Protein AF-0000000084653369 (afdb_homodimer)

Organism: NCBI:txid1294263

Nearest PDB structures (foldseek):
  8yzs-assembly4_D  TM=2.172E-01  e=7.936E+00  Homo sapiens

Solvent-accessible surface area (backbone atoms only — not comparable to full-atom values): 14249 Å² total; per-residue (Å²): 79,69,48,58,66,40,93,74,59,63,70,60,44,68,71,48,52,84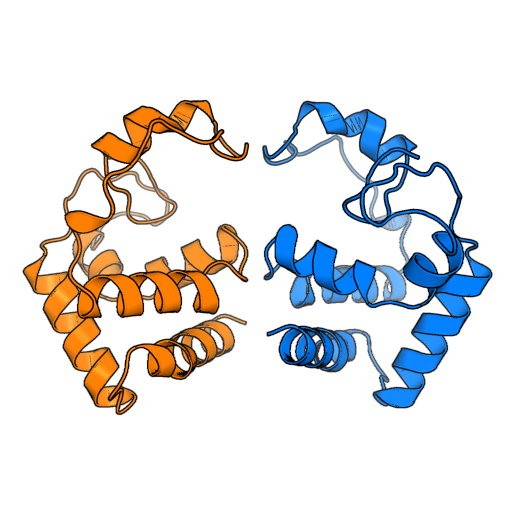,46,65,48,37,80,79,69,87,70,73,93,73,74,66,78,83,48,51,72,68,54,46,45,38,52,52,31,49,50,67,50,49,62,47,36,14,72,69,48,53,26,52,53,45,63,66,35,60,48,50,44,63,61,46,59,94,52,59,81,79,44,64,46,61,73,78,68,54,64,66,50,47,49,54,50,52,51,50,48,32,59,76,68,67,48,85,53,49,73,40,50,44,59,54,45,52,50,54,50,60,69,76,103,82,70,51,60,66,41,92,73,58,64,72,58,44,69,72,46,52,84,47,67,48,38,81,80,69,86,71,74,93,73,75,66,79,82,48,52,72,68,54,48,46,39,52,52,30,49,48,67,51,49,62,47,36,14,72,69,47,52,27,52,53,45,63,68,35,61,49,51,45,63,62,44,59,95,54,60,81,79,44,63,48,66,72,76,68,54,64,67,50,47,49,54,50,52,52,51,48,33,59,75,67,66,49,84,54,50,72,40,48,44,60,55,44,52,50,54,51,60,69,77,104

Radius of gyration: 20.9 Å; Cα contacts (8 Å, |Δi|>4): 175; chains: 2; bounding box: 45×53×47 Å

Structure (mmCIF, N/CA/C/O backbone):
data_AF-0000000084653369-model_v1
#
loop_
_entity.id
_entity.type
_entity.pdbx_description
1 polymer 'Prophage ps3 protein 01'
#
loop_
_atom_site.group_PDB
_atom_site.id
_atom_site.type_symbol
_atom_site.label_atom_id
_atom_site.label_alt_id
_atom_site.label_comp_id
_atom_site.label_asym_id
_atom_site.label_entity_id
_atom_site.label_seq_id
_atom_site.pdbx_PDB_ins_code
_atom_site.Cartn_x
_atom_site.Cartn_y
_atom_site.Cartn_z
_atom_site.occupancy
_atom_site.B_iso_or_equiv
_atom_site.auth_seq_id
_atom_site.auth_comp_id
_atom_site.auth_asym_id
_atom_site.auth_atom_id
_atom_site.pdbx_PDB_model_num
ATOM 1 N N . MET A 1 1 ? -4.289 -24.547 5.176 1 37.19 1 MET A N 1
ATOM 2 C CA . MET A 1 1 ? -4.637 -23.766 3.99 1 37.19 1 MET A CA 1
ATOM 3 C C . MET A 1 1 ? -5.223 -22.422 4.379 1 37.19 1 MET A C 1
ATOM 5 O O . MET A 1 1 ? -5.699 -21.672 3.521 1 37.19 1 MET A O 1
ATOM 9 N N . ARG A 1 2 ? -5.094 -21.859 5.34 1 48.03 2 ARG A N 1
ATOM 10 C CA . ARG A 1 2 ? -5.922 -21.125 6.289 1 48.03 2 ARG A CA 1
ATOM 11 C C . ARG A 1 2 ? -6.219 -19.719 5.777 1 48.03 2 ARG A C 1
ATOM 13 O O . ARG A 1 2 ? -6.852 -18.922 6.473 1 48.03 2 ARG A O 1
ATOM 20 N N . HIS A 1 3 ? -5.578 -19.188 4.477 1 64.38 3 HIS A N 1
ATOM 21 C CA . HIS A 1 3 ? -5.727 -17.766 4.73 1 64.38 3 HIS A CA 1
ATOM 22 C C . HIS A 1 3 ? -6.797 -17.141 3.836 1 64.38 3 HIS A C 1
ATOM 24 O O . HIS A 1 3 ? -6.754 -17.297 2.613 1 64.38 3 HIS A O 1
ATOM 30 N N . VAL A 1 4 ? -8.055 -16.906 4.184 1 78.69 4 VAL A N 1
ATOM 31 C CA . VAL A 1 4 ? -9.125 -16.141 3.568 1 78.69 4 VAL A CA 1
ATOM 32 C C . VAL A 1 4 ? -8.539 -14.883 2.912 1 78.69 4 VAL A C 1
ATOM 34 O O . VAL A 1 4 ? -9.125 -14.344 1.969 1 78.69 4 VAL A O 1
ATOM 37 N N . HIS A 1 5 ? -7.359 -14.672 3.117 1 84 5 HIS A N 1
ATOM 38 C CA . HIS A 1 5 ? -6.785 -13.391 2.734 1 84 5 HIS A CA 1
ATOM 39 C C . HIS A 1 5 ? -5.914 -13.523 1.488 1 84 5 HIS A C 1
ATOM 41 O O . HIS A 1 5 ? -5.234 -12.57 1.095 1 84 5 HIS A O 1
ATOM 47 N N . GLY A 1 6 ? -5.973 -14.727 0.848 1 89.44 6 GLY A N 1
ATOM 48 C CA . GLY A 1 6 ? -5.191 -14.922 -0.363 1 89.44 6 GLY A CA 1
ATOM 49 C C . GLY A 1 6 ? -4.246 -16.109 -0.277 1 89.44 6 GLY A C 1
ATOM 50 O O . GLY A 1 6 ? -4.129 -16.734 0.775 1 89.44 6 GLY A O 1
ATOM 51 N N . PRO A 1 7 ? -3.551 -16.375 -1.4 1 91.88 7 PRO A N 1
ATOM 52 C CA . PRO A 1 7 ? -2.656 -17.531 -1.435 1 91.88 7 PRO A CA 1
ATOM 53 C C . PRO A 1 7 ? -1.375 -17.312 -0.633 1 91.88 7 PRO A C 1
ATOM 55 O O . PRO A 1 7 ? -0.841 -16.203 -0.608 1 91.88 7 PRO A O 1
ATOM 58 N N . VAL A 1 8 ? -0.99 -18.359 0.048 1 88.88 8 VAL A N 1
ATOM 59 C CA . VAL A 1 8 ? 0.262 -18.297 0.795 1 88.88 8 VAL A CA 1
ATOM 60 C C . VAL A 1 8 ? 1.04 -19.594 0.61 1 88.88 8 VAL A C 1
ATOM 62 O O . VAL A 1 8 ? 0.451 -20.656 0.35 1 88.88 8 VAL A O 1
ATOM 65 N N . TYR A 1 9 ? 2.373 -19.422 0.658 1 89.88 9 TYR A N 1
ATOM 66 C CA . TYR A 1 9 ? 3.191 -20.625 0.846 1 89.88 9 TYR A CA 1
ATOM 67 C C . TYR A 1 9 ? 3.207 -21.047 2.309 1 89.88 9 TYR A C 1
ATOM 69 O O . TYR A 1 9 ? 3.734 -20.328 3.164 1 89.88 9 TYR A O 1
ATOM 77 N N . ARG A 1 10 ? 2.684 -22.234 2.52 1 86.94 10 ARG A N 1
ATOM 78 C CA . ARG A 1 10 ? 2.412 -22.672 3.887 1 86.94 10 ARG A CA 1
ATOM 79 C C . ARG A 1 10 ? 3.688 -22.672 4.723 1 86.94 10 ARG A C 1
ATOM 81 O O . ARG A 1 10 ? 3.691 -22.188 5.859 1 86.94 10 ARG A O 1
ATOM 88 N N . ASP A 1 11 ? 4.773 -23.188 4.211 1 87.25 11 ASP A N 1
ATOM 89 C CA . ASP A 1 11 ? 6.027 -23.266 4.961 1 87.25 11 ASP A CA 1
ATOM 90 C C . ASP A 1 11 ? 6.535 -21.875 5.332 1 87.25 11 ASP A C 1
ATOM 92 O O . ASP A 1 11 ? 7.031 -21.672 6.441 1 87.25 11 ASP A O 1
ATOM 96 N N . VAL A 1 12 ? 6.387 -21.016 4.387 1 86.94 12 VAL A N 1
ATOM 97 C CA . VAL A 1 12 ? 6.832 -19.641 4.641 1 86.94 12 VAL A CA 1
ATOM 98 C C . VAL A 1 12 ? 5.926 -18.984 5.684 1 86.94 12 VAL A C 1
ATOM 100 O O . VAL A 1 12 ? 6.406 -18.328 6.605 1 86.94 12 VAL A O 1
ATOM 103 N N . TYR A 1 13 ? 4.672 -19.203 5.516 1 86.62 13 TYR A N 1
ATOM 104 C CA . TYR A 1 13 ? 3.701 -18.656 6.457 1 86.62 13 TYR A CA 1
ATOM 105 C C . TYR A 1 13 ? 3.963 -19.156 7.871 1 86.62 13 TYR A C 1
ATOM 107 O O . TYR A 1 13 ? 4.004 -18.375 8.82 1 86.62 13 TYR A O 1
ATOM 115 N N . ASN A 1 14 ? 4.16 -20.391 7.941 1 85 14 ASN A N 1
ATOM 116 C CA . ASN A 1 14 ? 4.398 -20.984 9.25 1 85 14 ASN A CA 1
ATOM 117 C C . ASN A 1 14 ? 5.668 -20.438 9.898 1 85 14 ASN A C 1
ATOM 119 O O . ASN A 1 14 ? 5.715 -20.234 11.109 1 85 14 ASN A O 1
ATOM 123 N N . ARG A 1 15 ? 6.633 -20.172 9.055 1 85.31 15 ARG A N 1
ATOM 124 C CA . ARG A 1 15 ? 7.918 -19.703 9.547 1 85.31 15 ARG A CA 1
ATOM 125 C C . ARG A 1 15 ? 7.816 -18.266 10.055 1 85.31 15 ARG A C 1
ATOM 127 O O . ARG A 1 15 ? 8.469 -17.906 11.039 1 85.31 15 ARG A O 1
ATOM 134 N N . TYR A 1 16 ? 6.902 -17.531 9.461 1 84.88 16 TYR A N 1
ATOM 135 C CA . TYR A 1 16 ? 6.98 -16.094 9.727 1 84.88 16 TYR A CA 1
ATOM 136 C C . TYR A 1 16 ? 5.668 -15.578 10.312 1 84.88 16 TYR A C 1
ATOM 138 O O . TYR A 1 16 ? 5.531 -14.383 10.586 1 84.88 16 TYR A O 1
ATOM 146 N N . SER A 1 17 ? 4.754 -16.5 10.484 1 80.81 17 SER A N 1
ATOM 147 C CA . SER A 1 17 ? 3.422 -16.062 10.891 1 80.81 17 SER A CA 1
ATOM 148 C C . SER A 1 17 ? 3.463 -15.367 12.25 1 80.81 17 SER A C 1
ATOM 150 O O . SER A 1 17 ? 2.59 -14.555 12.562 1 80.81 17 SER A O 1
ATOM 152 N N . SER A 1 18 ? 4.43 -15.586 12.953 1 81.25 18 SER A N 1
ATOM 153 C CA . SER A 1 18 ? 4.52 -15 14.289 1 81.25 18 SER A CA 1
ATOM 154 C C . SER A 1 18 ? 4.863 -13.516 14.211 1 81.25 18 SER A C 1
ATOM 156 O O . SER A 1 18 ? 4.684 -12.781 15.188 1 81.25 18 SER A O 1
ATOM 158 N N . TYR A 1 19 ? 5.379 -13.125 13.102 1 76.56 19 TYR A N 1
ATOM 159 C CA . TYR A 1 19 ? 5.711 -11.711 12.922 1 76.56 19 TYR A CA 1
ATOM 160 C C . TYR A 1 19 ? 4.445 -10.867 12.797 1 76.56 19 TYR A C 1
ATOM 162 O O . TYR A 1 19 ? 4.469 -9.664 13.07 1 76.56 19 TYR A O 1
ATOM 170 N N . ARG A 1 20 ? 3.396 -11.586 12.328 1 71.44 20 ARG A N 1
ATOM 171 C CA . ARG A 1 20 ? 2.127 -10.891 12.148 1 71.44 20 ARG A CA 1
ATOM 172 C C . ARG A 1 20 ? 2.285 -9.711 11.195 1 71.44 20 ARG A C 1
ATOM 174 O O . ARG A 1 20 ? 2.684 -9.883 10.039 1 71.44 20 ARG A O 1
ATOM 181 N N . PHE A 1 21 ? 2.08 -8.531 11.641 1 65.69 21 PHE A N 1
ATOM 182 C CA . PHE A 1 21 ? 2.162 -7.383 10.742 1 65.69 21 PHE A CA 1
ATOM 183 C C . PHE A 1 21 ? 3.482 -6.648 10.922 1 65.69 21 PHE A C 1
ATOM 185 O O . PHE A 1 21 ? 3.715 -5.613 10.289 1 65.69 21 PHE A O 1
ATOM 192 N N . ASP A 1 22 ? 4.336 -7.258 11.734 1 70.44 22 ASP A N 1
ATOM 193 C CA . ASP A 1 22 ? 5.66 -6.676 11.93 1 70.44 22 ASP A CA 1
ATOM 194 C C . ASP A 1 22 ? 6.594 -7.047 10.773 1 70.44 22 ASP A C 1
ATOM 196 O O . ASP A 1 22 ? 6.422 -8.094 10.141 1 70.44 22 ASP A O 1
ATOM 20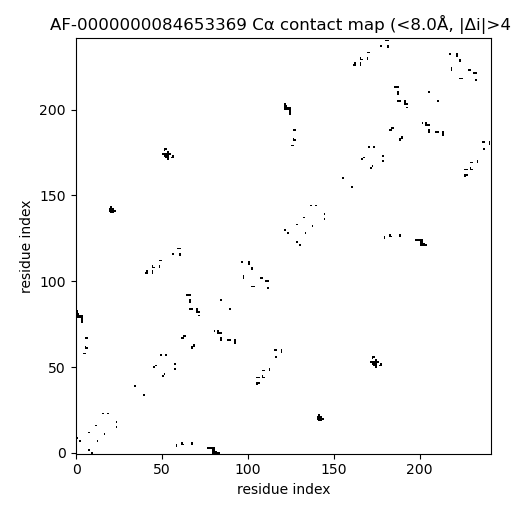0 N N . PRO A 1 23 ? 7.531 -6.047 10.453 1 73.12 23 PRO A N 1
ATOM 201 C CA . PRO A 1 23 ? 8.508 -6.41 9.422 1 73.12 23 PRO A CA 1
ATOM 202 C C . PRO A 1 23 ? 9.352 -7.621 9.812 1 73.12 23 PRO A C 1
ATOM 204 O O . PRO A 1 23 ? 9.68 -7.797 10.984 1 73.12 23 PRO A O 1
ATOM 207 N N . ILE A 1 24 ? 9.562 -8.43 8.852 1 75.81 24 ILE A N 1
ATOM 208 C CA . ILE A 1 24 ? 10.438 -9.57 9.07 1 75.81 24 ILE A CA 1
ATOM 209 C C . ILE A 1 24 ? 11.883 -9.102 9.188 1 75.81 24 ILE A C 1
ATOM 211 O O . ILE A 1 24 ? 12.398 -8.414 8.297 1 75.81 24 ILE A O 1
ATOM 215 N N . GLU A 1 25 ? 12.43 -9.203 10.453 1 70.19 25 GLU A N 1
ATOM 216 C CA . GLU A 1 25 ? 13.82 -8.836 10.68 1 70.19 25 GLU A CA 1
ATOM 217 C C . GLU A 1 25 ? 14.766 -9.688 9.828 1 70.19 25 GLU A C 1
ATOM 219 O O . GLU A 1 25 ? 14.445 -10.836 9.508 1 70.19 25 GLU A O 1
ATOM 224 N N . SER A 1 26 ? 15.727 -8.883 9.141 1 64.56 26 SER A N 1
ATOM 225 C CA . SER A 1 26 ? 16.688 -9.5 8.219 1 64.56 26 SER A CA 1
ATOM 226 C C . SER A 1 26 ? 17.078 -10.891 8.695 1 64.56 26 SER A C 1
ATOM 228 O O . SER A 1 26 ? 17.344 -11.102 9.883 1 64.56 26 SER A O 1
ATOM 230 N N . VAL A 1 27 ? 16.594 -11.773 7.879 1 64 27 VAL A N 1
ATOM 231 C CA . VAL A 1 27 ? 17.016 -13.141 8.141 1 64 27 VAL A CA 1
ATOM 232 C C . VAL A 1 27 ? 18.484 -13.312 7.727 1 64 27 VAL A C 1
ATOM 234 O O . VAL A 1 27 ? 19.062 -12.422 7.109 1 64 27 VAL A O 1
ATOM 237 N N . GLU A 1 28 ? 18.938 -14.68 7.758 1 64.62 28 GLU A N 1
ATOM 238 C CA . GLU A 1 28 ? 20.266 -15.25 7.535 1 64.62 28 GLU A CA 1
ATOM 239 C C . GLU A 1 28 ? 20.781 -14.898 6.145 1 64.62 28 GLU A C 1
ATOM 241 O O . GLU A 1 28 ? 20.031 -14.469 5.277 1 64.62 28 GLU A O 1
ATOM 246 N N . ALA A 1 29 ? 22.031 -14.898 5.973 1 72.06 29 ALA A N 1
ATOM 247 C CA . ALA A 1 29 ? 22.766 -14.797 4.711 1 72.06 29 ALA A CA 1
ATOM 248 C C . ALA A 1 29 ? 22.094 -15.641 3.625 1 72.06 29 ALA A C 1
ATOM 250 O O . ALA A 1 29 ? 21.625 -16.75 3.893 1 72.06 29 ALA A O 1
ATOM 251 N N . PHE A 1 30 ? 21.438 -14.906 2.672 1 78.25 30 PHE A N 1
ATOM 252 C CA . PHE A 1 30 ? 20.812 -15.578 1.54 1 78.25 30 PHE A CA 1
ATOM 253 C C . PHE A 1 30 ? 21.734 -15.578 0.329 1 78.25 30 PHE A C 1
ATOM 255 O O . PHE A 1 30 ? 22.359 -14.555 0.019 1 78.25 30 PHE A O 1
ATOM 262 N N . ASP A 1 31 ? 21.984 -16.844 -0.145 1 88.69 31 ASP A N 1
ATOM 263 C CA . ASP A 1 31 ? 22.812 -16.984 -1.34 1 88.69 31 ASP A CA 1
ATOM 264 C C . ASP A 1 31 ? 22.031 -16.609 -2.596 1 88.69 31 ASP A C 1
ATOM 266 O O . ASP A 1 31 ? 21.297 -17.422 -3.15 1 88.69 31 ASP A O 1
ATOM 270 N N . GLU A 1 32 ? 22.141 -15.492 -3.137 1 88.56 32 GLU A N 1
ATOM 271 C CA . GLU A 1 32 ? 21.406 -14.977 -4.293 1 88.56 32 GLU A CA 1
ATOM 272 C C . GLU A 1 32 ? 21.828 -15.695 -5.57 1 88.56 32 GLU A C 1
ATOM 274 O O . GLU A 1 32 ? 21.156 -15.594 -6.598 1 88.56 32 GLU A O 1
ATOM 279 N N . SER A 1 33 ? 22.938 -16.344 -5.457 1 91.94 33 SER A N 1
ATOM 280 C CA . SER A 1 33 ? 23.453 -17.016 -6.641 1 91.94 33 SER A CA 1
ATOM 281 C C . SER A 1 33 ? 22.547 -18.156 -7.09 1 91.94 33 SER A C 1
ATOM 283 O O . SER A 1 33 ? 22.672 -18.656 -8.203 1 91.94 33 SER A O 1
ATOM 285 N N . VAL A 1 34 ? 21.578 -18.531 -6.27 1 94.19 34 VAL A N 1
ATOM 286 C CA . VAL A 1 34 ? 20.656 -19.594 -6.641 1 94.19 34 VAL A CA 1
ATOM 287 C C . VAL A 1 34 ? 19.719 -19.094 -7.75 1 94.19 34 VAL A C 1
ATOM 289 O O . VAL A 1 34 ? 19.094 -19.906 -8.438 1 94.19 34 VAL A O 1
ATOM 292 N N . PHE A 1 35 ? 19.641 -17.781 -7.945 1 96.12 35 PHE A N 1
ATOM 293 C CA . PHE A 1 35 ? 18.781 -17.203 -8.969 1 96.12 35 PHE A CA 1
ATOM 294 C C . PHE A 1 35 ? 19.578 -16.797 -10.195 1 96.12 35 PHE A C 1
ATOM 296 O O . PHE A 1 35 ? 20.703 -16.281 -10.062 1 96.12 35 PHE A O 1
ATOM 303 N N . THR A 1 36 ? 18.984 -17.031 -11.328 1 97 36 THR A N 1
ATOM 304 C CA . THR A 1 36 ? 19.562 -16.484 -12.555 1 97 36 THR A CA 1
ATOM 305 C C . THR A 1 36 ? 19.344 -14.984 -12.633 1 97 36 THR A C 1
ATOM 307 O O . THR A 1 36 ? 18.531 -14.422 -11.891 1 97 36 THR A O 1
ATOM 310 N N . THR A 1 37 ? 20.047 -14.359 -13.484 1 96.69 37 THR A N 1
ATOM 311 C CA . THR A 1 37 ? 19.891 -12.93 -13.703 1 96.69 37 THR A CA 1
ATOM 312 C C . THR A 1 37 ? 18.469 -12.594 -14.125 1 96.69 37 THR A C 1
ATOM 314 O O . THR A 1 37 ? 17.906 -11.594 -13.68 1 96.69 37 THR A O 1
ATOM 317 N N . ALA A 1 38 ? 17.938 -13.453 -14.953 1 96.38 38 ALA A N 1
ATOM 318 C CA . ALA A 1 38 ? 16.578 -13.25 -15.43 1 96.38 38 ALA A CA 1
ATOM 319 C C . ALA A 1 38 ? 15.578 -13.367 -14.281 1 96.38 38 ALA A C 1
ATOM 321 O O . ALA A 1 38 ? 14.648 -12.555 -14.172 1 96.38 38 ALA A O 1
ATOM 322 N N . GLU A 1 39 ? 15.828 -14.312 -13.43 1 96.75 39 GLU A N 1
ATOM 323 C CA . GLU A 1 39 ? 14.945 -14.5 -12.273 1 96.75 39 GLU A CA 1
ATOM 324 C C . GLU A 1 39 ? 15.031 -13.312 -11.32 1 96.75 39 GLU A C 1
ATOM 326 O O . GLU A 1 39 ? 14.016 -12.852 -10.797 1 96.75 39 GLU A O 1
ATOM 331 N N . LYS A 1 40 ? 16.156 -12.875 -11.117 1 97.19 40 LYS A N 1
ATOM 332 C CA . LYS A 1 40 ? 16.359 -11.719 -10.25 1 97.19 40 LYS A CA 1
ATOM 333 C C . LYS A 1 40 ? 15.664 -10.484 -10.805 1 97.19 40 LYS A C 1
ATOM 335 O O . LYS A 1 40 ? 15.07 -9.703 -10.047 1 97.19 40 LYS A O 1
ATOM 340 N N . ALA A 1 41 ? 15.742 -10.305 -12.078 1 97.62 41 ALA A N 1
ATOM 341 C CA . ALA A 1 41 ? 15.094 -9.172 -12.727 1 97.62 41 ALA A CA 1
ATOM 342 C C . ALA A 1 41 ? 13.578 -9.227 -12.531 1 97.62 41 ALA A C 1
ATOM 344 O O . ALA A 1 41 ? 12.938 -8.195 -12.281 1 97.62 41 ALA A O 1
ATOM 345 N N . ILE A 1 42 ? 13.039 -10.422 -12.617 1 97.5 42 ILE A N 1
ATOM 346 C CA . ILE A 1 42 ? 11.609 -10.602 -12.422 1 97.5 42 ILE A CA 1
ATOM 347 C C . ILE A 1 42 ? 11.242 -10.312 -10.969 1 97.5 42 ILE A C 1
ATOM 349 O O . ILE A 1 42 ? 10.297 -9.57 -10.695 1 97.5 42 ILE A O 1
ATOM 353 N N . LEU A 1 43 ? 12.023 -10.828 -10.07 1 96.88 43 LEU A N 1
ATOM 354 C CA . LEU A 1 43 ? 11.781 -10.617 -8.648 1 96.88 43 LEU A CA 1
ATOM 355 C C . LEU A 1 43 ? 11.852 -9.133 -8.305 1 96.88 43 LEU A C 1
ATOM 357 O O . LEU A 1 43 ? 10.984 -8.609 -7.598 1 96.88 43 LEU A O 1
ATOM 361 N N . ASP A 1 44 ? 12.828 -8.484 -8.812 1 97.12 44 ASP A N 1
ATOM 362 C CA . ASP A 1 44 ? 12.984 -7.051 -8.57 1 97.12 44 ASP A CA 1
ATOM 363 C C . ASP A 1 44 ? 11.781 -6.273 -9.109 1 97.12 44 ASP A C 1
ATOM 365 O O . ASP A 1 44 ? 11.297 -5.344 -8.461 1 97.12 44 ASP A O 1
ATOM 369 N N . SER A 1 45 ? 11.312 -6.68 -10.258 1 98.06 45 SER A N 1
ATOM 370 C CA . SER A 1 45 ? 10.172 -6 -10.867 1 98.06 45 SER A CA 1
ATOM 371 C C . SER A 1 45 ? 8.891 -6.254 -10.078 1 98.06 45 SER A C 1
ATOM 373 O O . SER A 1 45 ? 8.078 -5.348 -9.906 1 98.06 45 SER A O 1
ATOM 375 N N . VAL A 1 46 ? 8.734 -7.469 -9.617 1 97.69 46 VAL A N 1
ATOM 376 C CA . VAL A 1 46 ? 7.574 -7.785 -8.789 1 97.69 46 VAL A CA 1
ATOM 377 C C . V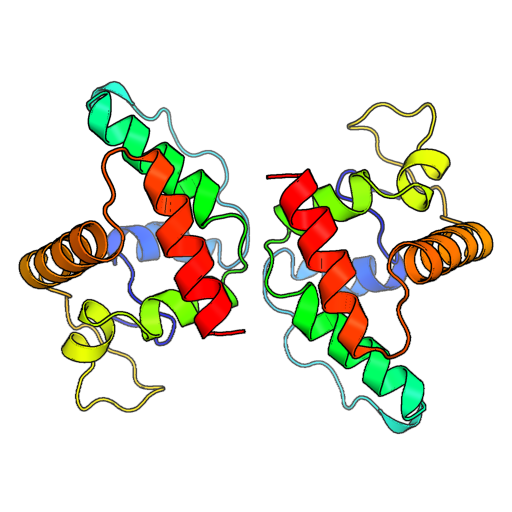AL A 1 46 ? 7.582 -6.918 -7.535 1 97.69 46 VAL A C 1
ATOM 379 O O . VAL A 1 46 ? 6.57 -6.305 -7.191 1 97.69 46 VAL A O 1
ATOM 382 N N . ILE A 1 47 ? 8.664 -6.836 -6.895 1 96.25 47 ILE A N 1
ATOM 383 C CA . ILE A 1 47 ? 8.805 -6.055 -5.672 1 96.25 47 ILE A CA 1
ATOM 384 C C . ILE A 1 47 ? 8.492 -4.586 -5.957 1 96.25 47 ILE A C 1
ATOM 386 O O . ILE A 1 47 ? 7.691 -3.967 -5.258 1 96.25 47 ILE A O 1
ATOM 390 N N . LYS A 1 48 ? 9.062 -4.066 -6.984 1 96.62 48 LYS A N 1
ATOM 391 C CA . LYS A 1 48 ? 8.914 -2.662 -7.344 1 96.62 48 LYS A CA 1
ATOM 392 C C . LYS A 1 48 ? 7.457 -2.32 -7.637 1 96.62 48 LYS A C 1
ATOM 394 O O . LYS A 1 48 ? 6.98 -1.242 -7.273 1 96.62 48 LYS A O 1
ATOM 399 N N . ASN A 1 49 ? 6.742 -3.227 -8.219 1 97.5 49 ASN A N 1
ATOM 400 C CA . ASN A 1 49 ? 5.457 -2.84 -8.789 1 97.5 49 ASN A CA 1
ATOM 401 C C . ASN A 1 49 ? 4.293 -3.291 -7.914 1 97.5 49 ASN A C 1
ATOM 403 O O . ASN A 1 49 ? 3.16 -2.842 -8.102 1 97.5 49 ASN A O 1
ATOM 407 N N . PHE A 1 50 ? 4.613 -4.145 -6.926 1 97.44 50 PHE A N 1
ATOM 408 C CA . PHE A 1 50 ? 3.502 -4.609 -6.102 1 97.44 50 PHE A CA 1
ATOM 409 C C . PHE A 1 50 ? 3.691 -4.184 -4.652 1 97.44 50 PHE A C 1
ATOM 411 O O . PHE A 1 50 ? 2.719 -3.898 -3.949 1 97.44 50 PHE A O 1
ATOM 418 N N . CYS A 1 51 ? 4.891 -4.059 -4.164 1 95 51 CYS A N 1
ATOM 419 C CA . CYS A 1 51 ? 5.129 -3.799 -2.748 1 95 51 CYS A CA 1
ATOM 420 C C . CYS A 1 51 ? 4.797 -2.354 -2.396 1 95 51 CYS A C 1
ATOM 422 O O . CYS A 1 51 ? 4.809 -1.979 -1.222 1 95 51 CYS A O 1
ATOM 424 N N . CYS A 1 52 ? 4.473 -1.558 -3.346 1 96.38 52 CYS A N 1
ATOM 425 C CA . CYS A 1 52 ? 4.059 -0.179 -3.107 1 96.38 52 CYS A CA 1
ATOM 426 C C . CYS A 1 52 ? 2.604 -0.116 -2.658 1 96.38 52 CYS A C 1
ATOM 428 O O . CYS A 1 52 ? 2.137 0.926 -2.195 1 96.38 52 CYS A O 1
ATOM 430 N N . TYR A 1 53 ? 1.866 -1.179 -2.75 1 96 53 TYR A N 1
ATOM 431 C CA . TYR A 1 53 ? 0.464 -1.239 -2.354 1 96 53 TYR A CA 1
ATOM 432 C C . TYR A 1 53 ? 0.313 -1.872 -0.975 1 96 53 TYR A C 1
ATOM 434 O O . TYR A 1 53 ? 1.201 -2.594 -0.516 1 96 53 TYR A O 1
ATOM 442 N N . SER A 1 54 ? -0.785 -1.632 -0.351 1 92.56 54 SER A N 1
ATOM 443 C CA . SER A 1 54 ? -1.058 -2.188 0.971 1 92.56 54 SER A CA 1
ATOM 444 C C . SER A 1 54 ? -1.361 -3.68 0.892 1 92.56 54 SER A C 1
ATOM 446 O O . SER A 1 54 ? -1.722 -4.188 -0.171 1 92.56 54 SER A O 1
ATOM 448 N N . GLY A 1 55 ? -1.233 -4.363 2.039 1 90.38 55 GLY A N 1
ATOM 449 C CA . GLY A 1 55 ? -1.621 -5.762 2.105 1 90.38 55 GLY A CA 1
ATOM 450 C C . GLY A 1 55 ? -3.059 -6.004 1.686 1 90.38 55 GLY A C 1
ATOM 451 O O . GLY A 1 55 ? -3.352 -6.98 0.991 1 90.38 55 GLY A O 1
ATOM 452 N N . LYS A 1 56 ? -3.947 -5.117 2.074 1 90.94 56 LYS A N 1
ATOM 453 C CA . LYS A 1 56 ? -5.359 -5.246 1.718 1 90.94 56 LYS A CA 1
ATOM 454 C C . LYS A 1 56 ? -5.559 -5.105 0.212 1 90.94 56 LYS A C 1
ATOM 456 O O . LYS A 1 56 ? -6.352 -5.836 -0.386 1 90.94 56 LYS A O 1
ATOM 461 N N . THR A 1 57 ? -4.844 -4.148 -0.359 1 95.06 57 THR A N 1
ATOM 462 C CA . THR A 1 57 ? -4.922 -3.973 -1.805 1 95.06 57 THR A CA 1
ATOM 463 C C . THR A 1 57 ? -4.383 -5.203 -2.529 1 95.06 57 THR A C 1
ATOM 465 O O . THR A 1 57 ? -5 -5.691 -3.477 1 95.06 57 THR A O 1
ATOM 468 N N . LEU A 1 58 ? -3.26 -5.734 -2.061 1 95.19 58 LEU A N 1
ATOM 469 C CA . LEU A 1 58 ? -2.672 -6.918 -2.678 1 95.19 58 LEU A CA 1
ATOM 470 C C . LEU A 1 58 ? -3.59 -8.125 -2.525 1 95.19 58 LEU A C 1
ATOM 472 O O . LEU A 1 58 ? -3.645 -8.984 -3.406 1 95.19 58 LEU A O 1
ATOM 476 N N . GLU A 1 59 ? -4.297 -8.203 -1.386 1 93.38 59 GLU A N 1
ATOM 477 C CA . GLU A 1 59 ? -5.316 -9.227 -1.188 1 93.38 59 GLU A CA 1
ATOM 478 C C . GLU A 1 59 ? -6.395 -9.148 -2.266 1 93.38 59 GLU A C 1
ATOM 480 O O . GLU A 1 59 ? -6.746 -10.164 -2.871 1 93.38 59 GLU A O 1
ATOM 485 N N . LYS A 1 60 ? -6.801 -7.953 -2.531 1 94.56 60 LYS A N 1
ATOM 486 C CA . LYS A 1 60 ? -7.816 -7.77 -3.564 1 94.56 60 LYS A CA 1
ATOM 487 C C . LYS A 1 60 ? -7.289 -8.18 -4.934 1 94.56 60 LYS A C 1
ATOM 489 O O . LYS A 1 60 ? -8.023 -8.766 -5.738 1 94.56 60 LYS A O 1
ATOM 494 N N . PHE A 1 61 ? -5.977 -7.883 -5.215 1 96.06 61 PHE A N 1
ATOM 495 C CA . PHE A 1 61 ? -5.355 -8.305 -6.465 1 96.06 61 PHE A CA 1
ATOM 496 C C . PHE A 1 61 ? -5.496 -9.812 -6.656 1 96.06 61 PHE A C 1
ATOM 498 O O . PHE A 1 61 ? -6.016 -10.266 -7.676 1 96.06 61 PHE A O 1
ATOM 505 N N . THR A 1 62 ? -5.117 -10.586 -5.672 1 94.38 62 THR A N 1
ATOM 506 C CA . THR A 1 62 ? -5.09 -12.039 -5.781 1 94.38 62 THR A CA 1
ATOM 507 C C . THR A 1 62 ? -6.504 -12.602 -5.879 1 94.38 62 THR A C 1
ATOM 509 O O . THR A 1 62 ? -6.738 -13.586 -6.586 1 94.38 62 THR A O 1
ATOM 512 N N . HIS A 1 63 ? -7.426 -11.906 -5.168 1 93.31 63 HIS A N 1
ATOM 513 C CA . HIS A 1 63 ? -8.805 -12.383 -5.172 1 93.31 63 HIS A CA 1
ATOM 514 C C . HIS A 1 63 ? -9.445 -12.211 -6.547 1 93.31 63 HIS A C 1
ATOM 516 O O . HIS A 1 63 ? -10.445 -12.859 -6.855 1 93.31 63 HIS A O 1
ATOM 522 N N . LEU A 1 64 ? -8.828 -11.398 -7.375 1 94.62 64 LEU A N 1
ATOM 523 C CA . LEU A 1 64 ? -9.344 -11.188 -8.719 1 94.62 64 LEU A CA 1
ATOM 524 C C . LEU A 1 64 ? -8.75 -12.195 -9.703 1 94.62 64 LEU A C 1
ATOM 526 O O . LEU A 1 64 ? -9.273 -12.383 -10.797 1 94.62 64 LEU A O 1
ATOM 530 N N . GLU A 1 65 ? -7.672 -12.773 -9.406 1 95.62 65 GLU A N 1
ATOM 531 C CA . GLU A 1 65 ? -6.934 -13.617 -10.336 1 95.62 65 GLU A CA 1
ATOM 532 C C . GLU A 1 65 ? -7.555 -15.008 -10.43 1 95.62 65 GLU A C 1
ATOM 534 O O . GLU A 1 65 ? -7.922 -15.602 -9.414 1 95.62 65 GLU A O 1
ATOM 539 N N . LYS A 1 66 ? -7.578 -15.508 -11.57 1 96.62 66 LYS A N 1
ATOM 540 C CA . LYS A 1 66 ? -8.25 -16.766 -11.891 1 96.62 66 LYS A CA 1
ATOM 541 C C . LYS A 1 66 ? -7.68 -17.922 -11.07 1 96.62 66 LYS A C 1
ATOM 543 O O . LYS A 1 66 ? -8.43 -18.766 -10.586 1 96.62 66 LYS A O 1
ATOM 548 N N . PRO A 1 67 ? -6.297 -18.016 -10.906 1 96.81 67 PRO A N 1
ATOM 549 C CA . PRO A 1 67 ? -5.781 -19.172 -10.148 1 96.81 67 PRO A CA 1
ATOM 550 C C . PRO A 1 67 ? -6.371 -19.266 -8.742 1 96.81 67 PRO A C 1
ATOM 552 O O . PRO A 1 67 ? -6.715 -20.359 -8.281 1 96.81 67 PRO A O 1
ATOM 555 N N . TRP A 1 68 ? -6.57 -18.156 -8.094 1 94.69 68 TRP A N 1
ATOM 556 C CA . TRP A 1 68 ? -7.145 -18.125 -6.754 1 94.69 68 TRP A CA 1
ATOM 557 C C . TRP A 1 68 ? -8.633 -18.453 -6.797 1 94.69 68 TRP A C 1
ATOM 559 O O . TRP A 1 68 ? -9.109 -19.312 -6.059 1 94.69 68 TRP A O 1
ATOM 569 N N . ARG A 1 69 ? -9.305 -17.812 -7.707 1 93.88 69 ARG A N 1
ATOM 570 C CA . ARG A 1 69 ? -10.758 -17.969 -7.801 1 93.88 69 ARG A CA 1
ATOM 571 C C . ARG A 1 69 ? -11.141 -19.406 -8.125 1 93.88 69 ARG A C 1
ATOM 573 O O . ARG A 1 69 ? -12.055 -19.969 -7.52 1 93.88 69 ARG A O 1
ATOM 580 N N . HIS A 1 70 ? -10.422 -19.938 -9.07 1 95.12 70 HIS A N 1
ATOM 581 C CA . HIS A 1 70 ? -10.742 -21.297 -9.5 1 95.12 70 HIS A CA 1
ATOM 582 C C . HIS A 1 70 ? -10.453 -22.312 -8.391 1 95.12 70 HIS A C 1
ATOM 584 O O . HIS A 1 70 ? -11.227 -23.25 -8.188 1 95.12 70 HIS A O 1
ATOM 590 N N . THR A 1 71 ? -9.398 -22.078 -7.727 1 93.62 71 THR A N 1
ATOM 591 C CA . THR A 1 71 ? -9.008 -23.031 -6.691 1 93.62 71 THR A CA 1
ATOM 592 C C . THR A 1 71 ? -9.945 -22.938 -5.492 1 93.62 71 THR A C 1
ATOM 594 O O . THR A 1 71 ? -10.188 -23.938 -4.809 1 93.62 71 THR A O 1
ATOM 597 N N . ARG A 1 72 ? -10.562 -21.812 -5.328 1 90.81 72 ARG A N 1
ATOM 598 C CA . ARG A 1 72 ? -11.453 -21.609 -4.188 1 90.81 72 ARG A CA 1
ATOM 599 C C . ARG A 1 72 ? -12.906 -21.828 -4.582 1 90.81 72 ARG A C 1
ATOM 601 O O . ARG A 1 72 ? -13.812 -21.625 -3.768 1 90.81 72 ARG A O 1
ATOM 608 N N . ASP A 1 73 ? -13.102 -22.203 -5.742 1 89.56 73 ASP A N 1
ATOM 609 C CA . ASP A 1 73 ? -14.461 -22.344 -6.25 1 89.56 73 ASP A CA 1
ATOM 610 C C . ASP A 1 73 ? -15.289 -23.25 -5.336 1 89.56 73 ASP A C 1
ATOM 612 O O . ASP A 1 73 ? -14.82 -24.297 -4.883 1 89.56 73 ASP A O 1
ATOM 616 N N . GLY A 1 74 ? -16.547 -22.688 -5.039 1 90.38 74 GLY A N 1
ATOM 617 C CA . GLY A 1 74 ? -17.469 -23.453 -4.223 1 90.38 74 GLY A CA 1
ATOM 618 C C . GLY A 1 74 ? -17.344 -23.172 -2.738 1 90.38 74 GLY A C 1
ATOM 619 O O . GLY A 1 74 ? -18.125 -23.688 -1.932 1 90.38 74 GLY A O 1
ATOM 620 N N . LEU A 1 75 ? -16.344 -22.453 -2.359 1 90.25 75 LEU A N 1
ATOM 621 C CA . LEU A 1 75 ? -16.172 -22.109 -0.954 1 90.25 75 LEU A CA 1
ATOM 622 C C . LEU A 1 75 ? -16.75 -20.734 -0.652 1 90.25 75 LEU A C 1
ATOM 624 O O . LEU A 1 75 ? -16.656 -19.812 -1.478 1 90.25 75 LEU A O 1
ATOM 628 N N . PRO A 1 76 ? -17.312 -20.641 0.47 1 89.12 76 PRO A N 1
ATOM 629 C CA . PRO A 1 76 ? -17.719 -19.297 0.896 1 89.12 76 PRO A CA 1
ATOM 630 C C . PRO A 1 76 ? -16.562 -18.312 0.96 1 89.12 76 PRO A C 1
ATOM 632 O O . PRO A 1 76 ? -15.406 -18.719 1.134 1 89.12 76 PRO A O 1
ATOM 635 N N . VAL A 1 77 ? -16.859 -17.062 0.836 1 82.62 77 VAL A N 1
ATOM 636 C CA . VAL A 1 77 ? -15.852 -16.016 0.753 1 82.62 77 VAL A CA 1
ATOM 637 C C . VAL A 1 77 ? -14.992 -16.016 2.018 1 82.62 77 VAL A C 1
ATOM 639 O O . VAL A 1 77 ? -13.789 -15.773 1.955 1 82.62 77 VAL A O 1
ATOM 642 N N . ASP A 1 78 ? -15.508 -16.359 3.059 1 84.5 78 ASP A N 1
ATOM 643 C CA . ASP A 1 78 ? -14.805 -16.25 4.332 1 84.5 78 ASP A CA 1
ATOM 644 C C . ASP A 1 78 ? -14.289 -17.625 4.785 1 84.5 78 ASP A C 1
ATOM 646 O O . ASP A 1 78 ? -13.75 -17.75 5.891 1 84.5 78 ASP A O 1
ATOM 650 N N . ALA A 1 79 ? -14.406 -18.578 3.959 1 87.69 79 ALA A N 1
ATOM 651 C CA . ALA A 1 79 ? -14.016 -19.922 4.34 1 87.69 79 ALA A CA 1
ATOM 652 C C . ALA A 1 79 ? -12.508 -20.125 4.211 1 87.69 79 ALA A C 1
ATOM 654 O O . ALA A 1 79 ? -11.891 -19.625 3.26 1 87.69 79 ALA A O 1
ATOM 655 N N . HIS A 1 80 ? -12.023 -20.812 5.09 1 86.81 80 HIS A N 1
ATOM 656 C CA . HIS A 1 80 ? -10.641 -21.25 4.992 1 86.81 80 HIS A CA 1
ATOM 657 C C . HIS A 1 80 ? -10.5 -22.422 4.031 1 86.81 80 HIS A C 1
ATOM 659 O O . HIS A 1 80 ? -11.445 -23.203 3.855 1 86.81 80 HIS A O 1
ATOM 665 N N . SER A 1 81 ? -9.336 -22.469 3.396 1 87.56 81 SER A N 1
ATOM 666 C CA . SER A 1 81 ? -9.07 -23.562 2.475 1 87.56 81 SER A CA 1
ATOM 667 C C . SER A 1 81 ? -7.602 -23.969 2.498 1 87.56 81 SER A C 1
ATOM 669 O O . SER A 1 81 ? -6.723 -23.125 2.637 1 87.56 81 SER A O 1
ATOM 671 N N . ASN A 1 82 ? -7.387 -25.234 2.363 1 88.31 82 ASN A N 1
ATOM 672 C CA . ASN A 1 82 ? -6.023 -25.734 2.258 1 88.31 82 ASN A CA 1
ATOM 673 C C . ASN A 1 82 ? -5.723 -26.234 0.85 1 88.31 82 ASN A C 1
ATOM 675 O O . ASN A 1 82 ? -4.727 -26.938 0.635 1 88.31 82 ASN A O 1
ATOM 679 N N . ARG A 1 83 ? -6.59 -25.859 0.006 1 92.12 83 ARG A N 1
ATOM 680 C CA . ARG A 1 83 ? -6.371 -26.297 -1.37 1 92.12 83 ARG A CA 1
ATOM 681 C C . ARG A 1 83 ? -5.125 -25.641 -1.96 1 92.12 83 ARG A C 1
ATOM 683 O O . ARG A 1 83 ? -4.887 -24.453 -1.765 1 92.12 83 ARG A O 1
ATOM 690 N N . VAL A 1 84 ? -4.305 -26.438 -2.688 1 93.44 84 VAL A N 1
ATOM 691 C CA . VAL A 1 84 ? -3.08 -25.953 -3.311 1 93.44 84 VAL A CA 1
ATOM 692 C C . VAL A 1 84 ? -3.371 -25.484 -4.738 1 93.44 84 VAL A C 1
ATOM 694 O O . VAL A 1 84 ? -4.02 -26.203 -5.508 1 93.44 84 VAL A O 1
ATOM 697 N N . ILE A 1 85 ? -2.957 -24.266 -5.051 1 95.69 85 ILE A N 1
ATOM 698 C CA . ILE A 1 85 ? -3.088 -23.797 -6.43 1 95.69 85 ILE A CA 1
ATOM 699 C C . ILE A 1 85 ? -2.059 -24.5 -7.309 1 95.69 85 ILE A C 1
ATOM 701 O O . ILE A 1 85 ? -0.852 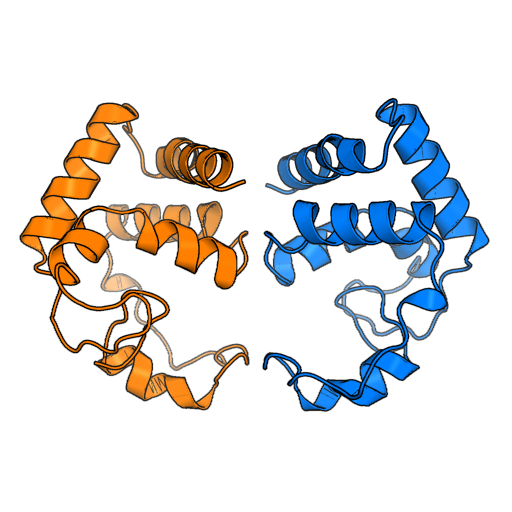-24.359 -7.102 1 95.69 85 ILE A O 1
ATOM 705 N N . PRO A 1 86 ? -2.531 -25.234 -8.25 1 95.62 86 PRO A N 1
ATOM 706 C CA . PRO A 1 86 ? -1.582 -25.922 -9.125 1 95.62 86 PRO A CA 1
ATOM 707 C C . PRO A 1 86 ? -0.669 -24.953 -9.883 1 95.62 86 PRO A C 1
ATOM 709 O O . PRO A 1 86 ? -1.13 -23.922 -10.375 1 95.62 86 PRO A O 1
ATOM 712 N N . LYS A 1 87 ? 0.51 -25.266 -10.055 1 96.25 87 LYS A N 1
ATOM 713 C CA . LYS A 1 87 ? 1.479 -24.406 -10.742 1 96.25 87 LYS A CA 1
ATOM 714 C C . LYS A 1 87 ? 1.08 -24.203 -12.203 1 96.25 87 LYS A C 1
ATOM 716 O O . LYS A 1 87 ? 1.323 -23.125 -12.766 1 96.25 87 LYS A O 1
ATOM 721 N N . GLU A 1 88 ? 0.55 -25.234 -12.758 1 97.62 88 GLU A N 1
ATOM 722 C CA . GLU A 1 88 ? 0.127 -25.125 -14.148 1 97.62 88 GLU A CA 1
ATOM 723 C C . GLU A 1 88 ? -0.938 -24.047 -14.32 1 97.62 88 GLU A C 1
ATOM 725 O O . GLU A 1 88 ? -0.936 -23.312 -15.312 1 97.62 88 GLU A O 1
ATOM 730 N N . LEU A 1 89 ? -1.86 -23.953 -13.359 1 97.31 89 LEU A N 1
ATOM 731 C CA . LEU A 1 89 ? -2.906 -22.938 -13.391 1 97.31 89 LEU A CA 1
ATOM 732 C C . LEU A 1 89 ? -2.312 -21.531 -13.258 1 97.31 89 LEU A C 1
ATOM 734 O O . LEU A 1 89 ? -2.725 -20.609 -13.969 1 97.31 89 LEU A O 1
ATOM 738 N N . ILE A 1 90 ? -1.333 -21.344 -12.414 1 97.31 90 ILE A N 1
ATOM 739 C CA . ILE A 1 90 ? -0.633 -20.078 -12.234 1 97.31 90 ILE A CA 1
ATOM 740 C C . ILE A 1 90 ? 0.083 -19.703 -13.531 1 97.31 90 ILE A C 1
ATOM 742 O O . ILE A 1 90 ? -0.046 -18.578 -14.008 1 97.31 90 ILE A O 1
ATOM 746 N N . GLY A 1 91 ? 0.758 -20.656 -14.039 1 97.69 91 GLY A N 1
ATOM 747 C CA . GLY A 1 91 ? 1.474 -20.438 -15.289 1 97.69 91 GLY A CA 1
ATOM 748 C C . GLY A 1 91 ? 0.567 -20.016 -16.422 1 97.69 91 GLY A C 1
ATOM 749 O O . GLY A 1 91 ? 0.857 -19.031 -17.125 1 97.69 91 GLY A O 1
ATOM 750 N N . LYS A 1 92 ? -0.467 -20.734 -16.641 1 98.12 92 LYS A N 1
ATOM 751 C CA . LYS A 1 92 ? -1.416 -20.406 -17.703 1 98.12 92 LYS A CA 1
ATOM 752 C C . LYS A 1 92 ? -1.962 -19 -17.547 1 98.12 92 LYS A C 1
ATOM 754 O O . LYS A 1 92 ? -2.086 -18.266 -18.516 1 98.12 92 LYS A O 1
ATOM 759 N N . TYR A 1 93 ? -2.314 -18.641 -16.391 1 98.25 93 TYR A N 1
ATOM 760 C CA . TYR A 1 93 ? -2.867 -17.312 -16.125 1 98.25 93 TYR A CA 1
ATOM 761 C C . TYR A 1 93 ? -1.87 -16.219 -16.484 1 98.25 93 TYR A C 1
ATOM 763 O O . TYR A 1 93 ? -2.209 -15.281 -17.219 1 98.25 93 TYR A O 1
ATOM 771 N N . PHE A 1 94 ? -0.633 -16.359 -16.031 1 97.88 94 PHE A N 1
ATOM 772 C CA . PHE A 1 94 ? 0.301 -15.242 -16.203 1 97.88 94 PHE A CA 1
ATOM 773 C C . PHE A 1 94 ? 0.882 -15.234 -17.609 1 97.88 94 PHE A C 1
ATOM 775 O O . PHE A 1 94 ? 1.372 -14.203 -18.078 1 97.88 94 PHE A O 1
ATOM 782 N N . VAL A 1 95 ? 0.859 -16.391 -18.297 1 97.88 95 VAL A N 1
ATOM 783 C CA . VAL A 1 95 ? 1.146 -16.359 -19.719 1 97.88 95 VAL A CA 1
ATOM 784 C C . VAL A 1 95 ? 0.091 -15.539 -20.453 1 97.88 95 VAL A C 1
ATOM 786 O O . VAL A 1 95 ? 0.422 -14.703 -21.297 1 97.88 95 VAL A O 1
ATOM 789 N N . ALA A 1 96 ? -1.157 -15.758 -20.125 1 98.25 96 ALA A N 1
ATOM 790 C CA . ALA A 1 96 ? -2.252 -15 -20.719 1 98.25 96 ALA A CA 1
ATOM 791 C C . ALA A 1 96 ? -2.139 -13.508 -20.391 1 98.25 96 ALA A C 1
ATOM 793 O O . ALA A 1 96 ? -2.412 -12.656 -21.234 1 98.25 96 ALA A O 1
ATOM 794 N N . VAL A 1 97 ? -1.766 -13.195 -19.156 1 97.88 97 VAL A N 1
ATOM 795 C CA . VAL A 1 97 ? -1.57 -11.82 -18.734 1 97.88 97 VAL A CA 1
ATOM 796 C C . VAL A 1 97 ? -0.457 -11.172 -19.547 1 97.88 97 VAL A C 1
ATOM 798 O O . VAL A 1 97 ? -0.603 -10.039 -20.016 1 97.88 97 VAL A O 1
ATOM 801 N N . LYS A 1 98 ? 0.617 -11.914 -19.641 1 97.94 98 LYS A N 1
ATOM 802 C CA . LYS A 1 98 ? 1.739 -11.422 -20.438 1 97.94 98 LYS A CA 1
ATOM 803 C C . LYS A 1 98 ? 1.306 -11.102 -21.859 1 97.94 98 LYS A C 1
ATOM 805 O O . LYS A 1 98 ? 1.69 -10.078 -22.422 1 97.94 98 LYS A O 1
ATOM 810 N N . GLU A 1 99 ? 0.546 -11.969 -22.438 1 98.31 99 GLU A N 1
ATOM 811 C CA . GLU A 1 99 ? 0.074 -11.781 -23.797 1 98.31 99 GLU A CA 1
ATOM 812 C C . GLU A 1 99 ? -0.897 -10.602 -23.891 1 98.31 99 GLU A C 1
ATOM 814 O O . GLU A 1 99 ? -0.771 -9.758 -24.781 1 98.31 99 GLU A O 1
ATOM 819 N N . LYS A 1 100 ? -1.782 -10.562 -22.984 1 98.12 100 LYS A N 1
ATOM 820 C CA . LYS A 1 100 ? -2.805 -9.516 -22.984 1 98.12 100 LYS A CA 1
ATOM 821 C C . LYS A 1 100 ? -2.174 -8.133 -22.891 1 98.12 100 LYS A C 1
ATOM 823 O O . LYS A 1 100 ? -2.611 -7.199 -23.578 1 98.12 100 LYS A O 1
ATOM 828 N N . PHE A 1 101 ? -1.114 -8.031 -22.062 1 98.06 101 PHE A N 1
ATOM 829 C CA . PHE A 1 101 ? -0.517 -6.73 -21.812 1 98.06 101 PHE A CA 1
ATOM 830 C C . PHE A 1 101 ? 0.752 -6.543 -22.625 1 98.06 101 PHE A C 1
ATOM 832 O O . PHE A 1 101 ? 1.528 -5.617 -22.391 1 98.06 101 PHE A O 1
ATOM 839 N N . ASN A 1 102 ? 1.03 -7.48 -23.547 1 97.81 102 ASN A N 1
ATOM 840 C CA . ASN A 1 102 ? 2.184 -7.43 -24.438 1 97.81 102 ASN A CA 1
ATOM 841 C C . ASN A 1 102 ? 3.479 -7.188 -23.672 1 97.81 102 ASN A C 1
ATOM 843 O O . ASN A 1 102 ? 4.258 -6.301 -24.031 1 97.81 102 ASN A O 1
ATOM 847 N N . MET A 1 103 ? 3.67 -7.973 -22.609 1 97.81 103 MET A N 1
ATOM 848 C CA . MET A 1 103 ? 4.844 -7.816 -21.75 1 97.81 103 MET A CA 1
ATOM 849 C C . MET A 1 103 ? 6.062 -8.484 -22.375 1 97.81 103 MET A C 1
ATOM 851 O O . MET A 1 103 ? 6.062 -9.695 -22.609 1 97.81 103 MET A O 1
ATOM 855 N N . LEU A 1 104 ? 7.117 -7.676 -22.531 1 97.38 104 LEU A N 1
ATOM 856 C CA . LEU A 1 104 ? 8.312 -8.18 -23.203 1 97.38 104 LEU A CA 1
ATOM 857 C C . LEU A 1 104 ? 9.469 -8.328 -22.219 1 97.38 104 LEU A C 1
ATOM 859 O O . LEU A 1 104 ? 10.273 -9.25 -22.328 1 97.38 104 LEU A O 1
ATOM 863 N N . THR A 1 105 ? 9.539 -7.449 -21.219 1 97.69 105 THR A N 1
ATOM 864 C CA . THR A 1 105 ? 10.602 -7.457 -20.219 1 97.69 105 THR A CA 1
ATOM 865 C C . THR A 1 105 ? 10.008 -7.473 -18.812 1 97.69 105 THR A C 1
ATOM 867 O O . THR A 1 105 ? 8.828 -7.164 -18.625 1 97.69 105 THR A O 1
ATOM 870 N N . PRO A 1 106 ? 10.781 -7.754 -17.828 1 97.5 106 PRO A N 1
ATOM 871 C CA . PRO A 1 106 ? 10.281 -7.734 -16.453 1 97.5 106 PRO A CA 1
ATOM 872 C C . PRO A 1 106 ? 9.703 -6.379 -16.062 1 97.5 106 PRO A C 1
ATOM 874 O O . PRO A 1 106 ? 8.75 -6.316 -15.273 1 97.5 106 PRO A O 1
ATOM 877 N N . GLY A 1 107 ? 10.227 -5.328 -16.578 1 97.38 107 GLY A N 1
ATOM 878 C CA . GLY A 1 107 ? 9.742 -3.99 -16.266 1 97.38 107 GLY A CA 1
ATOM 879 C C . GLY A 1 107 ? 8.297 -3.771 -16.672 1 97.38 107 GLY A C 1
ATOM 880 O O . GLY A 1 107 ? 7.621 -2.9 -16.125 1 97.38 107 GLY A O 1
ATOM 881 N N . ASP A 1 108 ? 7.812 -4.621 -17.562 1 98.31 108 ASP A N 1
ATOM 882 C CA . ASP A 1 108 ? 6.457 -4.461 -18.094 1 98.31 108 ASP A CA 1
ATOM 883 C C . ASP A 1 108 ? 5.418 -4.941 -17.078 1 98.31 108 ASP A C 1
ATOM 885 O O . ASP A 1 108 ? 4.223 -4.703 -17.25 1 98.31 108 ASP A O 1
ATOM 889 N N . ILE A 1 109 ? 5.844 -5.496 -16.047 1 98.06 109 ILE A N 1
ATOM 890 C CA . ILE A 1 109 ? 4.949 -5.867 -14.945 1 98.06 109 ILE A CA 1
ATOM 891 C C . ILE A 1 109 ? 4.207 -4.629 -14.445 1 98.06 109 ILE A C 1
ATOM 893 O O . ILE A 1 109 ? 3.082 -4.73 -13.953 1 98.06 109 ILE A O 1
ATOM 897 N N . GLU A 1 110 ? 4.777 -3.525 -14.625 1 97.62 110 GLU A N 1
ATOM 898 C CA . GLU A 1 110 ? 4.188 -2.25 -14.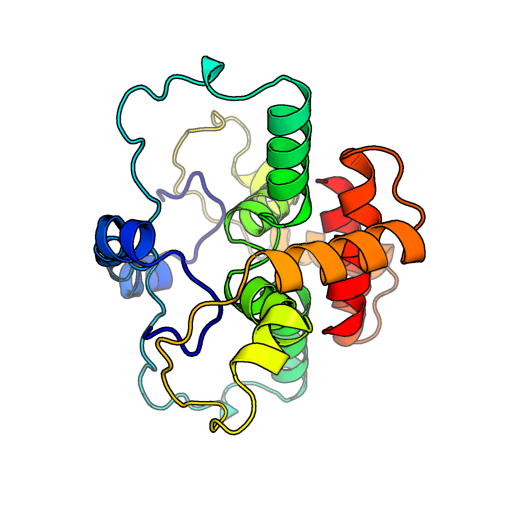227 1 97.62 110 GLU A CA 1
ATOM 899 C C . GLU A 1 110 ? 2.82 -2.049 -14.875 1 97.62 110 GLU A C 1
ATOM 901 O O . GLU A 1 110 ? 1.881 -1.594 -14.219 1 97.62 110 GLU A O 1
ATOM 906 N N . VAL A 1 111 ? 2.732 -2.391 -16.125 1 97.56 111 VAL A N 1
ATOM 907 C CA . VAL A 1 111 ? 1.489 -2.182 -16.859 1 97.56 111 VAL A CA 1
ATOM 908 C C . VAL A 1 111 ? 0.381 -3.039 -16.25 1 97.56 111 VAL A C 1
ATOM 910 O O . VAL A 1 111 ? -0.739 -2.564 -16.047 1 97.56 111 VAL A O 1
ATOM 913 N N . TYR A 1 112 ? 0.733 -4.27 -15.953 1 97.75 112 TYR A N 1
ATOM 914 C CA . TYR A 1 112 ? -0.229 -5.18 -15.344 1 97.75 112 TYR A CA 1
ATOM 915 C C . TYR A 1 112 ? -0.64 -4.691 -13.961 1 97.75 112 TYR A C 1
ATOM 917 O O . TYR A 1 112 ? -1.831 -4.621 -13.648 1 97.75 112 TYR A O 1
ATOM 925 N N . SER A 1 113 ? 0.317 -4.383 -13.078 1 97.25 113 SER A N 1
ATOM 926 C CA . SER A 1 113 ? 0.044 -3.945 -11.719 1 97.25 113 SER A CA 1
ATOM 927 C C . SER A 1 113 ? -0.841 -2.703 -11.703 1 97.25 113 SER A C 1
ATOM 929 O O . SER A 1 113 ? -1.793 -2.621 -10.922 1 97.25 113 SER A O 1
ATOM 931 N N . LYS A 1 114 ? -0.604 -1.77 -12.578 1 95.94 114 LYS A N 1
ATOM 932 C CA . LYS A 1 114 ? -1.396 -0.546 -12.648 1 95.94 114 LYS A CA 1
ATOM 933 C C . LYS A 1 114 ? -2.807 -0.832 -13.156 1 95.94 114 LYS A C 1
ATOM 935 O O . LYS A 1 114 ? -3.773 -0.228 -12.688 1 95.94 114 LYS A O 1
ATOM 940 N N . ALA A 1 115 ? -2.873 -1.753 -14.102 1 96.81 115 ALA A N 1
ATOM 941 C CA . ALA A 1 115 ? -4.18 -2.109 -14.648 1 96.81 115 ALA A CA 1
ATOM 942 C C . ALA A 1 115 ? -5.066 -2.744 -13.578 1 96.81 115 ALA A C 1
ATOM 944 O O . ALA A 1 115 ? -6.242 -2.395 -13.453 1 96.81 115 ALA A O 1
ATOM 945 N N . ILE A 1 116 ? -4.535 -3.67 -12.883 1 96.94 116 ILE A N 1
ATOM 946 C CA . ILE A 1 116 ? -5.32 -4.344 -11.852 1 96.94 116 ILE A CA 1
ATOM 947 C C . ILE A 1 116 ? -5.676 -3.357 -10.742 1 96.94 116 ILE A C 1
ATOM 949 O O . ILE A 1 116 ? -6.785 -3.389 -10.211 1 96.94 116 ILE A O 1
ATOM 953 N N . PHE A 1 117 ? -4.781 -2.482 -10.375 1 96.44 117 PHE A N 1
ATOM 954 C CA . PHE A 1 117 ? -5.043 -1.462 -9.367 1 96.44 117 PHE A CA 1
ATOM 955 C C . PHE A 1 117 ? -6.219 -0.585 -9.773 1 96.44 117 PHE A C 1
ATOM 957 O O . PHE A 1 117 ? -7.09 -0.284 -8.961 1 96.44 117 PHE A O 1
ATOM 964 N N . GLU A 1 118 ? -6.238 -0.19 -11.008 1 93.88 118 GLU A N 1
ATOM 965 C CA . GLU A 1 118 ? -7.32 0.643 -11.523 1 93.88 118 GLU A CA 1
ATOM 966 C C . GLU A 1 118 ? -8.648 -0.108 -11.508 1 93.88 118 GLU A C 1
ATOM 968 O O . GLU A 1 118 ? -9.711 0.496 -11.32 1 93.88 118 GLU A O 1
ATOM 973 N N . GLN A 1 119 ? -8.523 -1.337 -11.695 1 93.69 119 GLN A N 1
ATOM 974 C CA . GLN A 1 119 ? -9.727 -2.156 -11.734 1 93.69 119 GLN A CA 1
ATOM 975 C C . GLN A 1 119 ? -10.383 -2.238 -10.359 1 93.69 119 GLN A C 1
ATOM 977 O O . GLN A 1 119 ? -11.609 -2.279 -10.258 1 93.69 119 GLN A O 1
ATOM 982 N N . ILE A 1 120 ? -9.656 -2.244 -9.344 1 90.88 120 ILE A N 1
ATOM 983 C CA . ILE A 1 120 ? -10.211 -2.455 -8.008 1 90.88 120 ILE A CA 1
ATOM 984 C C . ILE A 1 120 ? -10.586 -1.111 -7.391 1 90.88 120 ILE A C 1
ATOM 986 O O . ILE A 1 120 ? -11.32 -1.062 -6.398 1 90.88 120 ILE A O 1
ATOM 990 N N . ASN A 1 121 ? -9.977 -0.084 -7.734 1 78.5 121 ASN A N 1
ATOM 991 C CA . ASN A 1 121 ? -10.227 1.229 -7.148 1 78.5 121 ASN A CA 1
ATOM 992 C C . ASN A 1 121 ? -11.031 2.121 -8.094 1 78.5 121 ASN A C 1
ATOM 994 O O . ASN A 1 121 ? -10.969 3.348 -7.992 1 78.5 121 ASN A O 1
ATOM 998 N N . MET B 1 1 ? 9.547 12.188 20.25 1 36.47 1 MET B N 1
ATOM 999 C CA . MET B 1 1 ? 9.477 12.859 18.953 1 36.47 1 MET B CA 1
ATOM 1000 C C . MET B 1 1 ? 9.836 11.898 17.812 1 36.47 1 MET B C 1
ATOM 1002 O O . MET B 1 1 ? 9.891 12.297 16.656 1 36.47 1 MET B O 1
ATOM 1006 N N . ARG B 1 2 ? 9.898 10.781 17.859 1 47.03 2 ARG B N 1
ATOM 1007 C CA . ARG B 1 2 ? 10.805 9.695 17.516 1 47.03 2 ARG B CA 1
ATOM 1008 C C . ARG B 1 2 ? 10.656 9.305 16.047 1 47.03 2 ARG B C 1
ATOM 1010 O O . ARG B 1 2 ? 11.258 8.328 15.586 1 47.03 2 ARG B O 1
ATOM 1017 N N . HIS B 1 3 ? 9.555 9.969 15.109 1 64.44 3 HIS B N 1
ATOM 1018 C CA . HIS B 1 3 ? 9.492 8.883 14.141 1 64.44 3 HIS B CA 1
ATOM 1019 C C . HIS B 1 3 ? 10.18 9.258 12.836 1 64.44 3 HIS B C 1
ATOM 1021 O O . HIS B 1 3 ? 9.828 10.258 12.211 1 64.44 3 HIS B O 1
ATOM 1027 N N . VAL B 1 4 ? 11.453 9.047 12.516 1 78.38 4 VAL B N 1
ATOM 1028 C CA . VAL B 1 4 ? 12.195 9.102 11.258 1 78.38 4 VAL B CA 1
ATOM 1029 C C . VAL B 1 4 ? 11.297 8.672 10.109 1 78.38 4 VAL B C 1
ATOM 1031 O O . VAL B 1 4 ? 11.508 9.062 8.961 1 78.38 4 VAL B O 1
ATOM 1034 N N . HIS B 1 5 ? 10.203 8.234 10.43 1 83.38 5 HIS B N 1
ATOM 1035 C CA . HIS B 1 5 ? 9.375 7.586 9.414 1 83.38 5 HIS B CA 1
ATOM 1036 C C . HIS B 1 5 ? 8.211 8.477 9 1 83.38 5 HIS B C 1
ATOM 1038 O O . HIS B 1 5 ? 7.32 8.047 8.273 1 83.38 5 HIS B O 1
ATOM 1044 N N . GLY B 1 6 ? 8.242 9.758 9.461 1 89.38 6 GLY B N 1
ATOM 1045 C CA .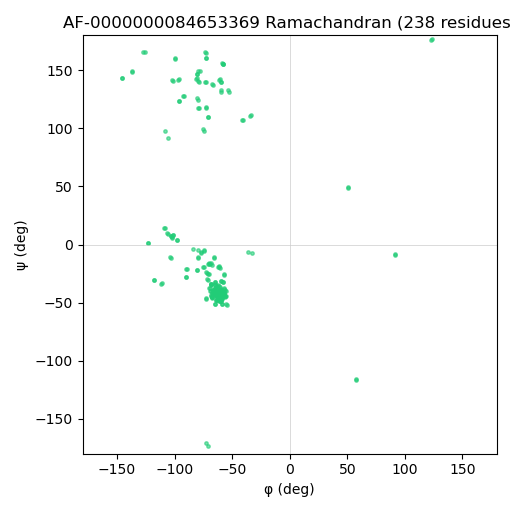 GLY B 1 6 ? 7.18 10.672 9.094 1 89.38 6 GLY B CA 1
ATOM 1046 C C . GLY B 1 6 ? 6.469 11.273 10.297 1 89.38 6 GLY B C 1
ATOM 1047 O O . GLY B 1 6 ? 6.746 10.898 11.438 1 89.38 6 GLY B O 1
ATOM 1048 N N . PRO B 1 7 ? 5.527 12.203 10.016 1 91.75 7 PRO B N 1
ATOM 1049 C CA . PRO B 1 7 ? 4.824 12.875 11.109 1 91.75 7 PRO B CA 1
ATOM 1050 C C . PRO B 1 7 ? 3.814 11.969 11.812 1 91.75 7 PRO B C 1
ATOM 1052 O O . PRO B 1 7 ? 3.166 11.141 11.164 1 91.75 7 PRO B O 1
ATOM 1055 N N . VAL B 1 8 ? 3.787 12.102 13.109 1 88.75 8 VAL B N 1
ATOM 1056 C CA . VAL B 1 8 ? 2.814 11.336 13.883 1 88.75 8 VAL B CA 1
ATOM 1057 C C . VAL B 1 8 ? 2.189 12.234 14.953 1 88.75 8 VAL B C 1
ATOM 1059 O O . VAL B 1 8 ? 2.809 13.195 15.398 1 88.75 8 VAL B O 1
ATOM 1062 N N . TYR B 1 9 ? 0.918 11.906 15.234 1 89.75 9 TYR B N 1
ATOM 1063 C CA . TYR B 1 9 ? 0.345 12.445 16.453 1 89.75 9 TYR B CA 1
ATOM 1064 C C . TYR B 1 9 ? 0.809 11.656 17.672 1 89.75 9 TYR B C 1
ATOM 1066 O O . TYR B 1 9 ? 0.461 10.484 17.828 1 89.75 9 TYR B O 1
ATOM 1074 N N . ARG B 1 10 ? 1.511 12.375 18.531 1 86.88 10 ARG B N 1
ATOM 1075 C CA . ARG B 1 10 ? 2.217 11.695 19.609 1 86.88 10 ARG B CA 1
ATOM 1076 C C . ARG B 1 10 ? 1.249 10.914 20.484 1 86.88 10 ARG B C 1
ATOM 1078 O O . ARG B 1 10 ? 1.511 9.758 20.844 1 86.88 10 ARG B O 1
ATOM 1085 N N . ASP B 1 11 ? 0.147 11.508 20.875 1 87 11 ASP B N 1
ATOM 1086 C CA . ASP B 1 11 ? -0.814 10.852 21.75 1 87 11 ASP B CA 1
ATOM 1087 C C . ASP B 1 11 ? -1.372 9.586 21.109 1 87 11 ASP B C 1
ATOM 1089 O O . ASP B 1 11 ? -1.547 8.562 21.781 1 87 11 ASP B O 1
ATOM 1093 N N . VAL B 1 12 ? -1.623 9.703 19.844 1 86.75 12 VAL B N 1
ATOM 1094 C CA . VAL B 1 12 ? -2.15 8.547 19.125 1 86.75 12 VAL B CA 1
ATOM 1095 C C . VAL B 1 12 ? -1.078 7.465 19.031 1 86.75 12 VAL B C 1
ATOM 1097 O O . VAL B 1 12 ? -1.355 6.285 19.266 1 86.75 12 VAL B O 1
ATOM 1100 N N . TYR B 1 13 ? 0.103 7.898 18.719 1 86.44 13 TYR B N 1
ATOM 1101 C CA . TYR B 1 13 ? 1.22 6.965 18.625 1 86.44 13 TYR B CA 1
ATOM 1102 C C . TYR B 1 13 ? 1.443 6.234 19.938 1 86.44 13 TYR B C 1
ATOM 1104 O O . TYR B 1 13 ? 1.571 5.008 19.969 1 86.44 13 TYR B O 1
ATOM 1112 N N . ASN B 1 14 ? 1.426 6.973 20.938 1 84.81 14 ASN B N 1
ATOM 1113 C CA . ASN B 1 14 ? 1.655 6.383 22.25 1 84.81 14 ASN B CA 1
ATOM 1114 C C . ASN B 1 14 ? 0.566 5.379 22.609 1 84.81 14 ASN B C 1
ATOM 1116 O O . ASN B 1 14 ? 0.844 4.355 23.25 1 84.81 14 ASN B O 1
ATOM 1120 N N . ARG B 1 15 ? -0.622 5.695 22.188 1 85.12 15 ARG B N 1
ATOM 1121 C CA . ARG B 1 15 ? -1.764 4.848 22.516 1 85.12 15 ARG B CA 1
ATOM 1122 C C . ARG B 1 15 ? -1.705 3.529 21.75 1 85.12 15 ARG B C 1
ATOM 1124 O O . ARG B 1 15 ? -2.1 2.484 22.266 1 85.12 15 ARG B O 1
ATOM 1131 N N . TYR B 1 16 ? -1.117 3.598 20.578 1 84.88 16 TYR B N 1
ATOM 1132 C CA . TYR B 1 16 ? -1.306 2.438 19.719 1 84.88 16 TYR B CA 1
ATOM 1133 C C . TYR B 1 16 ? 0.034 1.836 19.312 1 84.88 16 TYR B C 1
ATOM 1135 O O . TYR B 1 16 ? 0.081 0.854 18.562 1 84.88 16 TYR B O 1
ATOM 1143 N N . SER B 1 17 ? 1.069 2.441 19.812 1 80.81 17 SER B N 1
ATOM 1144 C CA . SER B 1 17 ? 2.391 2.021 19.359 1 80.81 17 SER B CA 1
ATOM 1145 C C . SER B 1 17 ? 2.648 0.555 19.688 1 80.81 17 SER B C 1
ATOM 1147 O O . SER B 1 17 ? 3.453 -0.103 19.031 1 80.81 17 SER B O 1
ATOM 1149 N N . SER B 1 18 ? 1.967 0.058 20.562 1 81.19 18 SER B N 1
ATOM 1150 C CA . SER B 1 18 ? 2.188 -1.325 20.984 1 81.19 18 SER B CA 1
ATOM 1151 C C . SER B 1 18 ? 1.641 -2.303 19.938 1 81.19 18 SER B C 1
ATOM 1153 O O . SER B 1 18 ? 1.991 -3.484 19.953 1 81.19 18 SER B O 1
ATOM 1155 N N . TYR B 1 19 ? 0.777 -1.821 19.125 1 76.62 19 TYR B N 1
ATOM 1156 C CA . TYR B 1 19 ? 0.226 -2.672 18.078 1 76.62 19 TYR B CA 1
ATOM 1157 C C . TYR B 1 19 ? 1.274 -2.973 17.016 1 76.62 19 TYR B C 1
ATOM 1159 O O . TYR B 1 19 ? 1.162 -3.963 16.281 1 76.62 19 TYR B O 1
ATOM 1167 N N . ARG B 1 20 ? 2.236 -2.016 16.953 1 71.31 20 ARG B N 1
ATOM 1168 C CA . ARG B 1 20 ? 3.293 -2.174 15.969 1 71.31 20 ARG B CA 1
ATOM 1169 C C . ARG B 1 20 ? 2.713 -2.273 14.562 1 71.31 20 ARG B C 1
ATOM 1171 O O . ARG B 1 20 ? 2.035 -1.354 14.094 1 71.31 20 ARG B O 1
ATOM 1178 N N . PHE B 1 21 ? 2.873 -3.369 13.898 1 65.44 21 PHE B N 1
ATOM 1179 C CA . PHE B 1 21 ? 2.379 -3.473 12.531 1 65.44 21 PHE B CA 1
ATOM 1180 C C . PHE B 1 21 ? 1.079 -4.266 12.484 1 65.44 21 PHE B C 1
ATOM 1182 O O . PHE B 1 21 ? 0.532 -4.504 11.406 1 65.44 21 PHE B O 1
ATOM 1189 N N . ASP B 1 22 ? 0.6 -4.586 13.672 1 70.44 22 ASP B N 1
ATOM 1190 C CA . ASP B 1 22 ? -0.679 -5.289 13.742 1 70.44 22 ASP B CA 1
ATOM 1191 C C . ASP B 1 22 ? -1.847 -4.316 13.586 1 70.44 22 ASP B C 1
ATOM 1193 O O . ASP B 1 22 ? -1.726 -3.133 13.914 1 70.44 22 ASP B O 1
ATOM 1197 N N . PRO B 1 23 ? -2.967 -4.859 12.93 1 73.19 23 PRO B N 1
ATOM 1198 C CA . PRO B 1 23 ? -4.145 -3.99 12.859 1 73.19 23 PRO B CA 1
ATOM 1199 C C . PRO B 1 23 ? -4.66 -3.588 14.234 1 73.19 23 PRO B C 1
ATOM 1201 O O . PRO B 1 23 ? -4.598 -4.379 15.18 1 73.19 23 PRO B O 1
ATOM 1204 N N . ILE B 1 24 ? -5.035 -2.369 14.312 1 75.81 24 ILE B N 1
ATOM 1205 C CA . ILE B 1 24 ? -5.652 -1.883 15.547 1 75.81 24 ILE B CA 1
ATOM 1206 C C . ILE B 1 24 ? -7.047 -2.484 15.695 1 75.81 24 ILE B C 1
ATOM 1208 O O . ILE B 1 24 ? -7.883 -2.361 14.805 1 75.81 24 ILE B O 1
ATOM 1212 N N . GLU B 1 25 ? -7.168 -3.418 16.703 1 70.31 25 GLU B N 1
ATOM 1213 C CA . GLU B 1 25 ? -8.469 -4.02 16.984 1 70.31 25 GLU B CA 1
ATOM 1214 C C . GLU B 1 25 ? -9.5 -2.957 17.359 1 70.31 25 GLU B C 1
ATOM 1216 O O . GLU B 1 25 ? -9.141 -1.903 17.891 1 70.31 25 GLU B O 1
ATOM 1221 N N . SER B 1 26 ? -10.742 -3.141 16.641 1 64.44 26 SER B N 1
ATOM 1222 C CA . SER B 1 26 ? -11.836 -2.184 16.797 1 64.44 26 SER B CA 1
ATOM 1223 C C . SER B 1 26 ? -11.883 -1.628 18.219 1 64.44 26 SER B C 1
ATOM 1225 O O . SER B 1 26 ? -11.75 -2.377 19.188 1 64.44 26 SER B O 1
ATOM 1227 N N . VAL B 1 27 ? -11.531 -0.368 18.188 1 63.88 27 VAL B N 1
ATOM 1228 C CA . VAL B 1 27 ? -11.672 0.327 19.453 1 63.88 27 VAL B CA 1
ATOM 1229 C C . VAL B 1 27 ? -13.156 0.537 19.766 1 63.88 27 VAL B C 1
ATOM 1231 O O . VAL B 1 27 ? -14.016 0.287 18.922 1 63.88 27 VAL B O 1
ATOM 1234 N N . GLU B 1 28 ? -13.383 1.344 20.922 1 64.62 28 GLU B N 1
ATOM 1235 C CA . GLU B 1 28 ? -14.625 1.706 21.609 1 64.62 28 GLU B CA 1
ATOM 1236 C C . GLU B 1 28 ? -15.586 2.418 20.656 1 64.62 28 GLU B C 1
ATOM 1238 O O . GLU B 1 28 ? -15.18 2.863 19.578 1 64.62 28 GLU B O 1
ATOM 1243 N N . ALA B 1 29 ? -16.797 2.379 20.906 1 72.38 29 ALA B N 1
ATOM 1244 C CA . ALA B 1 29 ? -17.875 3.139 20.281 1 72.38 29 ALA B CA 1
ATOM 1245 C C . ALA B 1 29 ? -17.453 4.582 20.031 1 72.38 29 ALA B C 1
ATOM 1247 O O . ALA B 1 29 ? -16.75 5.188 20.859 1 72.38 29 ALA B O 1
ATOM 1248 N N . PHE B 1 30 ? -17.219 4.871 18.703 1 78.06 30 PHE B N 1
ATOM 1249 C CA . PHE B 1 30 ? -16.859 6.227 18.297 1 78.06 30 PHE B CA 1
ATOM 1250 C C . PHE B 1 30 ? -18.094 6.996 17.828 1 78.06 30 PHE B C 1
ATOM 1252 O O . PHE B 1 30 ? -18.906 6.465 17.062 1 78.06 30 PHE B O 1
ATOM 1259 N N . ASP B 1 31 ? -18.297 8.164 18.531 1 88.31 31 ASP B N 1
ATOM 1260 C CA . ASP B 1 31 ? -19.391 9.039 18.156 1 88.31 31 ASP B CA 1
ATOM 1261 C C . ASP B 1 31 ? -19.078 9.805 16.875 1 88.31 31 ASP B C 1
ATOM 1263 O O . ASP B 1 31 ? -18.422 10.852 16.922 1 88.31 31 ASP B O 1
ATOM 1267 N N . GLU B 1 32 ? -19.484 9.438 15.758 1 88.44 32 GLU B N 1
ATOM 1268 C CA . GLU B 1 32 ? -19.188 10.039 14.461 1 88.44 32 GLU B CA 1
ATOM 1269 C C . GLU B 1 32 ? -19.859 11.406 14.336 1 88.44 32 GLU B C 1
ATOM 1271 O O . GLU B 1 32 ? -19.531 12.188 13.438 1 88.44 32 GLU B O 1
ATOM 1276 N N . SER B 1 33 ? -20.797 11.617 15.195 1 91.88 33 SER B N 1
ATOM 1277 C CA . SER B 1 33 ? -21.547 12.867 15.117 1 91.88 33 SER B CA 1
ATOM 1278 C C . SER B 1 33 ? -20.656 14.07 15.414 1 91.88 33 SER B C 1
ATOM 1280 O O . SER B 1 33 ? -21.031 15.211 15.141 1 91.88 33 SER B O 1
ATOM 1282 N N . VAL B 1 34 ? -19.469 13.828 15.906 1 94.19 34 VAL B N 1
ATOM 1283 C CA . VAL B 1 34 ? -18.547 14.922 16.188 1 94.19 34 VAL B CA 1
ATOM 1284 C C . VAL B 1 34 ? -18.047 15.531 14.875 1 94.19 34 VAL B C 1
ATOM 1286 O O . VAL B 1 34 ? -17.531 16.656 14.867 1 94.19 34 VAL B O 1
ATOM 1289 N N . PHE B 1 35 ? -18.203 14.82 13.773 1 96.12 35 PHE B N 1
ATOM 1290 C CA . PHE B 1 35 ? -17.766 15.305 12.477 1 96.12 35 PHE B CA 1
ATOM 1291 C C . PHE B 1 35 ? -18.938 15.82 11.656 1 96.12 35 PHE B C 1
ATOM 1293 O O . PHE B 1 35 ? -20.031 15.234 11.688 1 96.12 35 PHE B O 1
ATOM 1300 N N . THR B 1 36 ? -18.672 16.906 10.953 1 97 36 THR B N 1
ATOM 1301 C CA . THR B 1 36 ? -19.656 17.359 9.977 1 97 36 THR B CA 1
ATOM 1302 C C . THR B 1 36 ? -19.672 16.453 8.758 1 97 36 THR B C 1
ATOM 1304 O O . THR B 1 36 ? -18.766 15.641 8.562 1 97 36 THR B O 1
ATOM 1307 N N . THR B 1 37 ? -20.672 16.578 7.977 1 96.69 37 THR B N 1
ATOM 1308 C CA . THR B 1 37 ? -20.766 15.805 6.738 1 96.69 37 THR B CA 1
ATOM 1309 C C . THR B 1 37 ? -19.578 16.094 5.828 1 96.69 37 THR B C 1
ATOM 1311 O O . THR B 1 37 ? -19.047 15.18 5.199 1 96.69 37 THR B O 1
ATOM 1314 N N . ALA B 1 38 ? -19.203 17.344 5.789 1 96.38 38 ALA B N 1
ATOM 1315 C CA . ALA B 1 38 ? -18.078 17.734 4.961 1 96.38 38 ALA B CA 1
ATOM 1316 C C . ALA B 1 38 ? -16.781 17.109 5.457 1 96.38 38 ALA B C 1
ATOM 1318 O O . ALA B 1 38 ? -15.977 16.609 4.66 1 96.38 38 ALA B O 1
ATOM 1319 N N . GLU B 1 39 ? -16.656 17.062 6.754 1 96.75 39 GLU B N 1
ATOM 1320 C CA . GLU B 1 39 ? -15.453 16.453 7.344 1 96.75 39 GLU B CA 1
ATOM 1321 C C . GLU B 1 39 ? -15.414 14.945 7.078 1 96.75 39 GLU B C 1
ATOM 1323 O O . GLU B 1 39 ? -14.359 14.398 6.766 1 96.75 39 GLU B O 1
ATOM 1328 N N . LYS B 1 40 ? -16.5 14.367 7.203 1 97.19 40 LYS B N 1
ATOM 1329 C CA . LYS B 1 40 ? -16.594 12.93 6.938 1 97.19 40 LYS B CA 1
ATOM 1330 C C . LYS B 1 40 ? -16.234 12.617 5.484 1 97.19 40 LYS B C 1
ATOM 1332 O O . LYS B 1 40 ? -15.562 11.625 5.203 1 97.19 40 LYS B O 1
ATOM 1337 N N . ALA B 1 41 ? -16.703 13.43 4.594 1 97.62 41 ALA B N 1
ATOM 1338 C CA . ALA B 1 41 ? -16.422 13.242 3.172 1 97.62 41 ALA B CA 1
ATOM 1339 C C . ALA B 1 41 ? -14.914 13.336 2.9 1 97.62 41 ALA B C 1
ATOM 1341 O O . ALA B 1 41 ? -14.375 12.555 2.113 1 97.62 41 ALA B O 1
ATOM 1342 N N . ILE B 1 42 ? -14.273 14.266 3.576 1 97.5 42 ILE B N 1
ATOM 1343 C CA . ILE B 1 42 ? -12.836 14.43 3.42 1 97.5 42 ILE B CA 1
ATOM 1344 C C . ILE B 1 42 ? -12.109 13.211 3.986 1 97.5 42 ILE B C 1
ATOM 1346 O O . ILE B 1 42 ? -11.227 12.648 3.336 1 97.5 42 ILE B O 1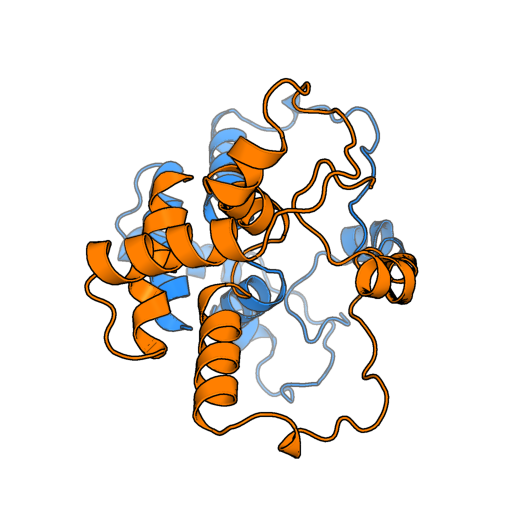
ATOM 1350 N N . LEU B 1 43 ? -12.523 12.797 5.141 1 96.88 43 LEU B N 1
ATOM 1351 C CA . LEU B 1 43 ? -11.906 11.633 5.785 1 96.88 43 LEU B CA 1
ATOM 1352 C C . LEU B 1 43 ? -12.07 10.391 4.922 1 96.88 43 LEU B C 1
ATOM 1354 O O . LEU B 1 43 ? -11.109 9.641 4.723 1 96.88 43 LEU B O 1
ATOM 1358 N N . ASP B 1 44 ? -13.219 10.203 4.41 1 97.06 44 ASP B N 1
ATOM 1359 C CA . ASP B 1 44 ? -13.484 9.055 3.545 1 97.06 44 ASP B CA 1
ATOM 1360 C C . ASP B 1 44 ? -12.609 9.094 2.297 1 97.06 44 ASP B C 1
ATOM 1362 O O . ASP B 1 44 ? -12.078 8.07 1.871 1 97.06 44 ASP B O 1
ATOM 1366 N N . SER B 1 45 ? -12.453 10.273 1.762 1 98.06 45 SER B N 1
ATOM 1367 C CA . SER B 1 45 ? -11.633 10.43 0.56 1 98.06 45 SER B CA 1
ATOM 1368 C C . SER B 1 45 ? -10.164 10.188 0.855 1 98.06 45 SER B C 1
ATOM 1370 O O . SER B 1 45 ? -9.453 9.57 0.056 1 98.06 45 SER B O 1
ATOM 1372 N N . VAL B 1 46 ? -9.703 10.672 1.987 1 97.62 46 VAL B N 1
ATOM 1373 C CA . VAL B 1 46 ? -8.328 10.43 2.391 1 97.62 46 VAL B CA 1
ATOM 1374 C C . VAL B 1 46 ? -8.078 8.93 2.521 1 97.62 46 VAL B C 1
ATOM 1376 O O . VAL B 1 46 ? -7.098 8.406 1.985 1 97.62 46 VAL B O 1
ATOM 1379 N N . ILE B 1 47 ? -8.922 8.266 3.166 1 96.25 47 ILE B N 1
ATOM 1380 C CA . ILE B 1 47 ? -8.805 6.824 3.379 1 96.25 47 ILE B CA 1
ATOM 1381 C C . ILE B 1 47 ? -8.789 6.102 2.035 1 96.25 47 ILE B C 1
ATOM 1383 O O . ILE B 1 47 ? -7.902 5.285 1.771 1 96.25 47 ILE B O 1
ATOM 1387 N N . LYS B 1 48 ? -9.695 6.426 1.189 1 96.56 48 LYS B N 1
ATOM 1388 C CA . LYS B 1 48 ? -9.844 5.781 -0.111 1 96.56 48 LYS B CA 1
ATOM 1389 C C . LYS B 1 48 ? -8.594 5.965 -0.963 1 96.56 48 LYS B C 1
ATOM 1391 O O . LYS B 1 48 ? -8.18 5.043 -1.668 1 96.56 48 LYS B O 1
ATOM 1396 N N . ASN B 1 49 ? -7.961 7.09 -0.873 1 97.5 49 ASN B N 1
ATOM 1397 C CA . ASN B 1 49 ? -6.961 7.43 -1.88 1 97.5 49 ASN B CA 1
ATOM 1398 C C . ASN B 1 49 ? -5.543 7.238 -1.348 1 97.5 49 ASN B C 1
ATOM 1400 O O . ASN B 1 49 ? -4.582 7.223 -2.119 1 97.5 49 ASN B O 1
ATOM 1404 N N . PHE B 1 50 ? -5.445 7.039 -0.015 1 97.38 50 PHE B N 1
ATOM 1405 C CA . PHE B 1 50 ? -4.094 6.891 0.508 1 97.38 50 PHE B CA 1
ATOM 1406 C C . PHE B 1 50 ? -3.906 5.516 1.144 1 97.38 50 PHE B C 1
ATOM 1408 O O . PHE B 1 50 ? -2.82 4.941 1.081 1 97.38 50 PHE B O 1
ATOM 1415 N N . CYS B 1 51 ? -4.91 4.914 1.7 1 95 51 CYS B N 1
ATOM 1416 C CA . CYS B 1 51 ? -4.762 3.67 2.445 1 95 51 CYS B CA 1
ATOM 1417 C C . CYS B 1 51 ? -4.539 2.494 1.501 1 95 51 CYS B C 1
ATOM 1419 O O . CYS B 1 51 ? -4.27 1.378 1.946 1 95 51 CYS B O 1
ATOM 1421 N N . CYS B 1 52 ? -4.609 2.717 0.241 1 96.38 52 CYS B N 1
ATOM 1422 C CA . CYS B 1 52 ? -4.332 1.679 -0.746 1 96.38 52 CYS B CA 1
ATOM 1423 C C . CYS B 1 52 ? -2.83 1.496 -0.938 1 96.38 52 CYS B C 1
ATOM 1425 O O . CYS B 1 52 ? -2.393 0.526 -1.56 1 96.38 52 CYS B O 1
ATOM 1427 N N . TYR B 1 53 ? -2.016 2.357 -0.426 1 95.94 53 TYR B N 1
ATOM 1428 C CA . TYR B 1 53 ? -0.563 2.291 -0.549 1 95.94 53 TYR B CA 1
ATOM 1429 C C . TYR B 1 53 ? 0.065 1.714 0.715 1 95.94 53 TYR B C 1
ATOM 1431 O O . TYR B 1 53 ? -0.546 1.738 1.786 1 95.94 53 TYR B O 1
ATOM 1439 N N . SER B 1 54 ? 1.255 1.237 0.602 1 92.62 54 SER B N 1
ATOM 1440 C CA . SER B 1 54 ? 1.972 0.669 1.739 1 92.62 54 SER B CA 1
ATOM 1441 C C . SER B 1 54 ? 2.434 1.759 2.701 1 92.62 54 SER B C 1
ATOM 1443 O O . SER B 1 54 ? 2.531 2.928 2.322 1 92.62 54 SER B O 1
ATOM 1445 N N . GLY B 1 55 ? 2.73 1.358 3.941 1 90.25 55 GLY B N 1
ATOM 1446 C CA . GLY B 1 55 ? 3.303 2.289 4.902 1 90.25 55 GLY B CA 1
ATOM 1447 C C . GLY B 1 55 ? 4.574 2.953 4.402 1 90.25 55 GLY B C 1
ATOM 1448 O O . GLY B 1 55 ? 4.773 4.152 4.613 1 90.25 55 GLY B O 1
ATOM 1449 N N . LYS B 1 56 ? 5.418 2.197 3.732 1 91 56 LYS B N 1
ATOM 1450 C CA . LYS B 1 56 ? 6.664 2.736 3.201 1 91 56 LYS B CA 1
ATOM 1451 C C . LYS B 1 56 ? 6.398 3.777 2.117 1 91 56 LYS B C 1
ATOM 1453 O O . LYS B 1 56 ? 7.074 4.809 2.057 1 91 56 LYS B O 1
ATOM 1458 N N . THR B 1 57 ? 5.422 3.471 1.277 1 95 57 THR B N 1
ATOM 1459 C CA . THR B 1 57 ? 5.047 4.426 0.241 1 95 57 THR B CA 1
ATOM 1460 C C . THR B 1 57 ? 4.488 5.703 0.86 1 95 57 THR B C 1
ATOM 1462 O O . THR B 1 57 ? 4.863 6.809 0.464 1 95 57 THR B O 1
ATOM 1465 N N . LEU B 1 58 ? 3.629 5.555 1.864 1 95.19 58 LEU B N 1
ATOM 1466 C CA . LEU B 1 58 ? 3.045 6.715 2.531 1 95.19 58 LEU B CA 1
ATOM 1467 C C . LEU B 1 58 ? 4.117 7.527 3.248 1 95.19 58 LEU B C 1
ATOM 1469 O O . LEU B 1 58 ? 4.023 8.75 3.328 1 95.19 58 LEU B O 1
ATOM 1473 N N . GLU B 1 59 ? 5.141 6.848 3.789 1 93.31 59 GLU B N 1
ATOM 1474 C CA . GLU B 1 59 ? 6.297 7.523 4.371 1 93.31 59 GLU B CA 1
ATOM 1475 C C . GLU B 1 59 ? 6.996 8.406 3.34 1 93.31 59 GLU B C 1
ATOM 1477 O O . GLU B 1 59 ? 7.289 9.578 3.615 1 93.31 59 GLU B O 1
ATOM 1482 N N . LYS B 1 60 ? 7.145 7.871 2.182 1 94.56 60 LYS B N 1
ATOM 1483 C CA . LYS B 1 60 ? 7.781 8.641 1.119 1 94.56 60 LYS B CA 1
ATOM 1484 C C . LYS B 1 60 ? 6.934 9.852 0.738 1 94.56 60 LYS B C 1
ATOM 1486 O O . LYS B 1 60 ? 7.469 10.93 0.463 1 94.56 60 LYS B O 1
ATOM 1491 N N . PHE B 1 61 ? 5.574 9.68 0.735 1 95.88 61 PHE B N 1
ATOM 1492 C CA . PHE B 1 61 ? 4.68 10.797 0.465 1 95.88 61 PHE B CA 1
ATOM 1493 C C . PHE B 1 61 ? 4.953 11.953 1.417 1 95.88 61 PHE B C 1
ATOM 1495 O O . PHE B 1 61 ? 5.203 13.078 0.979 1 95.88 61 PHE B O 1
ATOM 1502 N N . THR B 1 62 ? 4.984 11.695 2.693 1 94.31 62 THR B N 1
ATOM 1503 C CA . THR B 1 62 ? 5.121 12.734 3.707 1 94.31 62 THR B CA 1
ATOM 1504 C C . THR B 1 62 ? 6.508 13.367 3.65 1 94.31 62 THR B C 1
ATOM 1506 O O . THR B 1 62 ? 6.656 14.57 3.871 1 94.31 62 THR B O 1
ATOM 1509 N N . HIS B 1 63 ? 7.5 12.5 3.314 1 93.25 63 HIS B N 1
ATOM 1510 C CA . HIS B 1 63 ? 8.867 13 3.26 1 93.25 63 HIS B CA 1
ATOM 1511 C C . HIS B 1 63 ? 9.047 13.992 2.111 1 93.25 63 HIS B C 1
ATOM 1513 O O . HIS B 1 63 ? 9.992 14.789 2.115 1 93.25 63 HIS B O 1
ATOM 1519 N N . LEU B 1 64 ? 8.125 13.977 1.18 1 94.44 64 LEU B N 1
ATOM 1520 C CA . LEU B 1 64 ? 8.195 14.898 0.047 1 94.44 64 LEU B CA 1
ATOM 1521 C C . LEU B 1 64 ? 7.484 16.203 0.362 1 94.44 64 LEU B C 1
ATOM 1523 O O . LEU B 1 64 ? 7.691 17.203 -0.321 1 94.44 64 LEU B O 1
ATOM 1527 N N . GLU B 1 65 ? 6.625 16.234 1.278 1 95.44 65 GLU B N 1
ATOM 1528 C CA . GLU B 1 65 ? 5.762 17.391 1.548 1 95.44 65 GLU B CA 1
ATOM 1529 C C . GLU B 1 65 ? 6.508 18.469 2.328 1 95.44 65 GLU B C 1
ATOM 1531 O O . GLU B 1 65 ? 7.23 18.156 3.281 1 95.44 65 GLU B O 1
ATOM 1536 N N . LYS B 1 66 ? 6.273 19.641 1.979 1 96.5 66 LYS B N 1
ATOM 1537 C CA . LYS B 1 66 ? 6.98 20.797 2.51 1 96.5 66 LYS B CA 1
ATOM 1538 C C . LYS B 1 66 ? 6.828 20.891 4.023 1 96.5 66 LYS B C 1
ATOM 1540 O O . LYS B 1 66 ? 7.789 21.203 4.73 1 96.5 66 LYS B O 1
ATOM 1545 N N . PRO B 1 67 ? 5.578 20.641 4.605 1 96.75 67 PRO B N 1
ATOM 1546 C CA . PRO B 1 67 ? 5.457 20.781 6.059 1 96.75 67 PRO B CA 1
ATOM 1547 C C . PRO B 1 67 ? 6.43 19.891 6.82 1 96.75 67 PRO B C 1
ATOM 1549 O O . PRO B 1 67 ? 7.031 20.312 7.809 1 96.75 67 PRO B O 1
ATOM 1552 N N . TRP B 1 68 ? 6.656 18.703 6.344 1 94.62 68 TRP B N 1
ATOM 1553 C CA . TRP B 1 68 ? 7.586 17.781 6.98 1 94.62 68 TRP B CA 1
ATOM 1554 C C . TRP B 1 68 ? 9.031 18.219 6.758 1 94.62 68 TRP B C 1
ATOM 1556 O O . TRP B 1 68 ? 9.812 18.312 7.711 1 94.62 68 TRP B O 1
ATOM 1566 N N . ARG B 1 69 ? 9.312 18.562 5.543 1 93.81 69 ARG B N 1
ATOM 1567 C CA . ARG B 1 69 ? 10.68 18.922 5.176 1 93.81 69 ARG B CA 1
ATOM 1568 C C . ARG B 1 69 ? 11.141 20.156 5.922 1 93.81 69 ARG B C 1
ATOM 1570 O O . ARG B 1 69 ? 12.25 20.203 6.445 1 93.81 69 ARG B O 1
ATOM 1577 N N . HIS B 1 70 ? 10.266 21.125 5.945 1 95 70 HIS B N 1
ATOM 1578 C CA . HIS B 1 70 ? 10.617 22.375 6.59 1 95 70 HIS B CA 1
ATOM 1579 C C . HIS B 1 70 ? 10.797 22.203 8.094 1 95 70 HIS B C 1
ATOM 1581 O O . HIS B 1 70 ? 11.711 22.781 8.688 1 95 70 HIS B O 1
ATOM 1587 N N . THR B 1 71 ? 9.961 21.422 8.641 1 93.56 71 THR B N 1
ATOM 1588 C CA . THR B 1 71 ? 10.016 21.25 10.094 1 93.56 71 THR B CA 1
ATOM 1589 C C . THR B 1 71 ? 11.242 20.422 10.484 1 93.56 71 THR B C 1
ATOM 1591 O O . THR B 1 71 ? 11.797 20.609 11.57 1 93.56 71 THR B O 1
ATOM 1594 N N . ARG B 1 72 ? 11.734 19.625 9.57 1 90.69 72 ARG B N 1
ATOM 1595 C CA . ARG B 1 72 ? 12.875 18.781 9.867 1 90.69 72 ARG B CA 1
ATOM 1596 C C . ARG B 1 72 ? 14.172 19.406 9.367 1 90.69 72 ARG B C 1
ATOM 1598 O O . ARG B 1 72 ? 15.242 18.797 9.461 1 90.69 72 ARG B O 1
ATOM 1605 N N . ASP B 1 73 ? 14.055 20.531 8.867 1 89.5 73 ASP B N 1
ATOM 1606 C CA . ASP B 1 73 ? 15.211 21.188 8.273 1 89.5 73 ASP B CA 1
ATOM 1607 C C . ASP B 1 73 ? 16.391 21.234 9.25 1 89.5 73 ASP B C 1
ATOM 1609 O O . ASP B 1 73 ? 16.203 21.531 10.43 1 89.5 73 ASP B O 1
ATOM 1613 N N . GLY B 1 74 ? 17.594 20.797 8.648 1 90.19 74 GLY B N 1
ATOM 1614 C CA . GLY B 1 74 ? 18.812 20.844 9.445 1 90.19 74 GLY B CA 1
ATOM 1615 C C . GLY B 1 74 ? 19.078 19.547 10.188 1 90.19 74 GLY B C 1
ATOM 1616 O O . GLY B 1 74 ? 20.125 19.406 10.836 1 90.19 74 GLY B O 1
ATOM 1617 N N . LEU B 1 75 ? 18.172 18.641 10.18 1 90.06 75 LEU B N 1
ATOM 1618 C CA . LEU B 1 75 ? 18.359 17.359 10.836 1 90.06 75 LEU B CA 1
ATOM 1619 C C . LEU B 1 75 ? 18.812 16.297 9.844 1 90.06 75 LEU B C 1
ATOM 1621 O O . LEU B 1 75 ? 18.375 16.297 8.688 1 90.06 75 LEU B O 1
ATOM 1625 N N . PRO B 1 76 ? 19.672 15.492 10.297 1 88.94 76 PRO B N 1
ATOM 1626 C CA . PRO B 1 76 ? 20 14.344 9.453 1 88.94 76 PRO B CA 1
ATOM 1627 C C . PRO B 1 76 ? 18.781 13.484 9.117 1 88.94 76 PRO B C 1
ATOM 1629 O O . PRO B 1 76 ? 17.797 13.484 9.859 1 88.94 76 PRO B O 1
ATOM 1632 N N . VAL B 1 77 ? 18.875 12.781 8.023 1 82.38 77 VAL B N 1
ATOM 1633 C CA . VAL B 1 77 ? 17.75 12 7.492 1 82.38 77 VAL B CA 1
ATOM 1634 C C . VAL B 1 77 ? 17.312 10.969 8.523 1 82.38 77 VAL B C 1
ATOM 1636 O O . VAL B 1 77 ? 16.125 10.688 8.656 1 82.38 77 VAL B O 1
ATOM 1639 N N . ASP B 1 78 ? 18.141 10.508 9.266 1 84.38 78 ASP B N 1
ATOM 1640 C CA . ASP B 1 78 ? 17.828 9.414 10.18 1 84.38 78 ASP B CA 1
ATOM 1641 C C . ASP B 1 78 ? 17.656 9.922 11.609 1 84.38 78 ASP B C 1
ATOM 1643 O O . ASP B 1 78 ? 17.484 9.133 12.539 1 84.38 78 ASP B O 1
ATOM 1647 N N . ALA B 1 79 ? 17.656 11.188 11.766 1 87.38 79 ALA B N 1
ATOM 1648 C CA . ALA B 1 79 ? 17.578 11.758 13.102 1 87.38 79 ALA B CA 1
ATOM 1649 C C . ALA B 1 79 ? 16.141 11.773 13.609 1 87.38 79 ALA B C 1
ATOM 1651 O O . ALA B 1 79 ? 15.211 12.062 12.844 1 87.38 79 ALA B O 1
ATOM 1652 N N . HIS B 1 80 ? 16.031 11.539 14.797 1 86.62 80 HIS B N 1
ATOM 1653 C CA . HIS B 1 80 ? 14.742 11.719 15.461 1 86.62 80 HIS B CA 1
ATOM 1654 C C . HIS B 1 80 ? 14.492 13.188 15.773 1 86.62 80 HIS B C 1
ATOM 1656 O O . HIS B 1 80 ? 15.43 13.961 15.961 1 86.62 80 HIS B O 1
ATOM 1662 N N . SER B 1 81 ? 13.203 13.523 15.758 1 87.44 81 SER B N 1
ATOM 1663 C CA . SER B 1 81 ? 12.828 14.898 16.078 1 87.44 81 SER B CA 1
ATOM 1664 C C . SER B 1 81 ? 11.5 14.953 16.812 1 87.44 81 SER B C 1
ATOM 1666 O O . SER B 1 81 ? 10.594 14.164 16.531 1 87.44 81 SER B O 1
ATOM 1668 N N . ASN B 1 82 ? 11.414 15.844 17.719 1 88.19 82 ASN B N 1
ATOM 1669 C CA . ASN B 1 82 ? 10.164 16.078 18.422 1 88.19 82 ASN B CA 1
ATOM 1670 C C . ASN B 1 82 ? 9.523 17.406 18.016 1 88.19 82 ASN B C 1
ATOM 1672 O O . ASN B 1 82 ? 8.609 17.891 18.688 1 88.19 82 ASN B O 1
ATOM 1676 N N . ARG B 1 83 ? 10.047 17.891 16.969 1 92 83 ARG B N 1
ATOM 1677 C CA . ARG B 1 83 ? 9.492 19.156 16.516 1 92 83 ARG B CA 1
ATOM 1678 C C . ARG B 1 83 ? 8.055 18.984 16.031 1 92 83 ARG B C 1
ATOM 1680 O O . ARG B 1 83 ? 7.734 18.016 15.344 1 92 83 ARG B O 1
ATOM 1687 N N . VAL B 1 84 ? 7.172 19.938 16.391 1 93.38 84 VAL B N 1
ATOM 1688 C CA . VAL B 1 84 ? 5.766 19.906 16.016 1 93.38 84 VAL B CA 1
ATOM 1689 C C . VAL B 1 84 ? 5.566 20.688 14.711 1 93.38 84 VAL B C 1
ATOM 1691 O O . VAL B 1 84 ? 6.055 21.812 14.578 1 93.38 84 VAL B O 1
ATOM 1694 N N . ILE B 1 85 ? 4.922 20.031 13.742 1 95.62 85 ILE B N 1
ATOM 1695 C CA . ILE B 1 85 ? 4.586 20.766 12.523 1 95.62 85 ILE B CA 1
ATOM 1696 C C . ILE B 1 85 ? 3.443 21.734 12.797 1 95.62 85 ILE B C 1
ATOM 1698 O O . ILE B 1 85 ? 2.344 21.328 13.172 1 95.62 85 ILE B O 1
ATOM 1702 N N . PRO B 1 86 ? 3.707 22.984 12.617 1 95.62 86 PRO B N 1
ATOM 1703 C CA . PRO B 1 86 ? 2.641 23.953 12.859 1 95.62 86 PRO B CA 1
ATOM 1704 C C . PRO B 1 86 ? 1.431 23.75 11.953 1 95.62 86 PRO B C 1
ATOM 1706 O O . PRO B 1 86 ? 1.588 23.484 10.758 1 95.62 86 PRO B O 1
ATOM 1709 N N . LYS B 1 87 ? 0.303 23.922 12.414 1 96.19 87 LYS B N 1
ATOM 1710 C CA . LYS B 1 87 ? -0.928 23.734 11.648 1 96.19 87 LYS B CA 1
ATOM 1711 C C . LYS B 1 87 ? -1.002 24.719 10.484 1 96.19 87 LYS B C 1
ATOM 1713 O O . LYS B 1 87 ? -1.537 24.391 9.422 1 96.19 87 LYS B O 1
ATOM 1718 N N . GLU B 1 88 ? -0.517 25.891 10.75 1 97.56 88 GLU B N 1
ATOM 1719 C CA . GLU B 1 88 ? -0.536 26.891 9.703 1 97.56 88 GLU B CA 1
ATOM 1720 C C . GLU B 1 88 ? 0.281 26.453 8.492 1 97.56 88 GLU B C 1
ATOM 1722 O O . GLU B 1 88 ? -0.106 26.703 7.348 1 97.56 88 GLU B O 1
ATOM 1727 N N . LEU B 1 89 ? 1.425 25.812 8.734 1 97.25 89 LEU B N 1
ATOM 1728 C CA . LEU B 1 89 ? 2.273 25.297 7.668 1 97.25 89 LEU B CA 1
ATOM 1729 C C . LEU B 1 89 ? 1.565 24.188 6.891 1 97.25 89 LEU B C 1
ATOM 1731 O O . LEU B 1 89 ? 1.627 24.156 5.66 1 97.25 89 LEU B O 1
ATOM 1735 N N . ILE B 1 90 ? 0.86 23.297 7.562 1 97.31 90 ILE B N 1
ATOM 1736 C CA . ILE B 1 90 ? 0.081 22.234 6.941 1 97.31 90 ILE B CA 1
ATOM 1737 C C . ILE B 1 90 ? -1.024 22.844 6.078 1 97.31 90 ILE B C 1
ATOM 1739 O O . ILE B 1 90 ? -1.188 22.453 4.914 1 97.31 90 ILE B O 1
ATOM 1743 N N . GLY B 1 91 ? -1.689 23.766 6.656 1 97.62 91 GLY B N 1
ATOM 1744 C CA . GLY B 1 91 ? -2.76 24.438 5.934 1 97.62 91 GLY B CA 1
ATOM 1745 C C . GLY B 1 91 ? -2.287 25.109 4.664 1 97.62 91 GLY B C 1
ATOM 1746 O O . GLY B 1 91 ? -2.893 24.953 3.602 1 97.62 91 GLY B O 1
ATOM 1747 N N . LYS B 1 92 ? -1.272 25.891 4.773 1 98.12 92 LYS B N 1
ATOM 1748 C CA . LYS B 1 92 ? -0.722 26.578 3.615 1 98.12 92 LYS B CA 1
ATOM 1749 C C . LYS B 1 92 ? -0.343 25.594 2.512 1 98.12 92 LYS B C 1
ATOM 1751 O O . LYS B 1 92 ? -0.614 25.844 1.334 1 98.12 92 LYS B O 1
ATOM 1756 N N . TYR B 1 93 ? 0.277 24.562 2.846 1 98.25 93 TYR B N 1
ATOM 1757 C CA . TYR B 1 93 ? 0.707 23.562 1.883 1 98.25 93 TYR B CA 1
ATOM 1758 C C . TYR B 1 93 ? -0.487 22.969 1.143 1 98.25 93 TYR B C 1
ATOM 1760 O O . TYR B 1 93 ? -0.499 22.922 -0.09 1 98.25 93 TYR B O 1
ATOM 1768 N N . PHE B 1 94 ? -1.507 22.562 1.874 1 97.88 94 PHE B N 1
ATOM 1769 C CA . PHE B 1 94 ? -2.584 21.828 1.227 1 97.88 94 PHE B CA 1
ATOM 1770 C C . PHE B 1 94 ? -3.547 22.766 0.523 1 97.88 94 PHE B C 1
ATOM 1772 O O . PHE B 1 94 ? -4.281 22.359 -0.379 1 97.88 94 PHE B O 1
ATOM 1779 N N . VAL B 1 95 ? -3.578 24.047 0.935 1 97.88 95 VAL B N 1
ATOM 1780 C CA . VAL B 1 95 ? -4.27 25.047 0.121 1 97.88 95 VAL B CA 1
ATOM 1781 C C . VAL B 1 95 ? -3.586 25.156 -1.239 1 97.88 95 VAL B C 1
ATOM 1783 O O . VAL B 1 95 ? -4.254 25.188 -2.275 1 97.88 95 VAL B O 1
ATOM 1786 N N . ALA B 1 96 ? -2.281 25.234 -1.238 1 98.25 96 ALA B N 1
ATOM 1787 C CA . ALA B 1 96 ? -1.515 25.312 -2.479 1 98.25 96 ALA B CA 1
ATOM 1788 C C . ALA B 1 96 ? -1.72 24.062 -3.334 1 98.25 96 ALA B C 1
ATOM 1790 O O . ALA B 1 96 ? -1.82 24.156 -4.559 1 98.25 96 ALA B O 1
ATOM 1791 N N . VAL B 1 97 ? -1.754 22.906 -2.691 1 97.88 97 VAL B N 1
ATOM 1792 C CA . VAL B 1 97 ? -1.993 21.641 -3.383 1 97.88 97 VAL B CA 1
ATOM 1793 C C . VAL B 1 97 ? -3.371 21.672 -4.043 1 97.88 97 VAL B C 1
ATOM 1795 O O . VAL B 1 97 ? -3.518 21.297 -5.203 1 97.88 97 VAL B O 1
ATOM 1798 N N . LYS B 1 98 ? -4.324 22.078 -3.246 1 97.88 98 LYS B N 1
ATOM 1799 C CA . LYS B 1 98 ? -5.684 22.188 -3.77 1 97.88 98 LYS B CA 1
ATOM 1800 C C . LYS B 1 98 ? -5.727 23.094 -5 1 97.88 98 LYS B C 1
ATOM 1802 O O . LYS B 1 98 ? -6.391 22.766 -5.988 1 97.88 98 LYS B O 1
ATOM 1807 N N . GLU B 1 99 ? -5.062 24.188 -4.938 1 98.31 99 GLU B N 1
ATOM 1808 C CA . GLU B 1 99 ? -5.035 25.141 -6.051 1 98.31 99 GLU B CA 1
ATOM 1809 C C . GLU B 1 99 ? -4.301 24.547 -7.25 1 98.31 99 GLU B C 1
ATOM 1811 O O . GLU B 1 99 ? -4.789 24.625 -8.383 1 98.31 99 GLU B O 1
ATOM 1816 N N . LYS B 1 100 ? -3.191 23.969 -6.984 1 98.12 100 LYS B N 1
ATOM 1817 C CA . LYS B 1 100 ? -2.363 23.406 -8.047 1 98.12 100 LYS B CA 1
ATOM 1818 C C . LYS B 1 100 ? -3.119 22.328 -8.828 1 98.12 100 LYS B C 1
ATOM 1820 O O . LYS B 1 100 ? -3.021 22.266 -10.055 1 98.12 100 LYS B O 1
ATOM 1825 N N . PHE B 1 101 ? -3.902 21.531 -8.086 1 98.06 101 PHE B N 1
ATOM 1826 C CA . PHE B 1 101 ? -4.566 20.391 -8.711 1 98.06 101 PHE B CA 1
ATOM 1827 C C . PHE B 1 101 ? -6.031 20.703 -8.984 1 98.06 101 PHE B C 1
ATOM 1829 O O . PHE B 1 101 ? -6.812 19.812 -9.297 1 98.06 101 PHE B O 1
ATOM 1836 N N . ASN B 1 102 ? -6.438 21.969 -8.781 1 97.88 102 ASN B N 1
ATOM 1837 C CA . ASN B 1 102 ? -7.793 22.438 -9.031 1 97.88 102 ASN B CA 1
ATOM 1838 C C . ASN B 1 102 ? -8.828 21.531 -8.367 1 97.88 102 ASN B C 1
ATOM 1840 O O . ASN B 1 102 ? -9.789 21.094 -9.016 1 97.88 102 ASN B O 1
ATOM 1844 N N . MET B 1 103 ? -8.594 21.25 -7.074 1 97.75 103 MET B N 1
ATOM 1845 C CA . MET B 1 103 ? -9.484 20.359 -6.332 1 97.75 103 MET B CA 1
ATOM 1846 C C . MET B 1 103 ? -10.734 21.109 -5.867 1 97.75 103 MET B C 1
ATOM 1848 O O . MET B 1 103 ? -10.641 22.078 -5.129 1 97.75 103 MET B O 1
ATOM 1852 N N . LEU B 1 104 ? -11.891 20.531 -6.238 1 97.44 104 LEU B N 1
ATOM 1853 C CA . LEU B 1 104 ? -13.148 21.203 -5.922 1 97.44 104 LEU B CA 1
ATOM 1854 C C . LEU B 1 104 ? -13.93 20.422 -4.871 1 97.44 104 LEU B C 1
ATOM 1856 O O . LEU B 1 104 ? -14.594 21.016 -4.016 1 97.44 104 LEU B O 1
ATOM 1860 N N . THR B 1 105 ? -13.836 19.094 -4.902 1 97.69 105 THR B N 1
ATOM 1861 C CA . THR B 1 105 ? -14.539 18.219 -3.975 1 97.69 105 THR B CA 1
ATOM 1862 C C . THR B 1 105 ? -13.57 17.281 -3.277 1 97.69 105 THR B C 1
ATOM 1864 O O . THR B 1 105 ? -12.445 17.094 -3.732 1 97.69 105 THR B O 1
ATOM 1867 N N . PRO B 1 106 ? -13.984 16.641 -2.234 1 97.5 106 PRO B N 1
ATOM 1868 C CA . PRO B 1 106 ? -13.109 15.68 -1.558 1 97.5 106 PRO B CA 1
ATOM 1869 C C . PRO B 1 106 ? -12.625 14.562 -2.482 1 97.5 106 PRO B C 1
ATOM 1871 O O . PRO B 1 106 ? -11.508 14.062 -2.324 1 97.5 106 PRO B O 1
ATOM 1874 N N . GLY B 1 107 ? -13.422 14.172 -3.422 1 97.38 107 GLY B N 1
ATOM 1875 C CA . GLY B 1 107 ? -13.055 13.125 -4.367 1 97.38 107 GLY B CA 1
ATOM 1876 C C . GLY B 1 107 ? -11.836 13.469 -5.199 1 97.38 107 GLY B C 1
ATOM 1877 O O . GLY B 1 107 ? -11.156 12.578 -5.707 1 97.38 107 GLY B O 1
ATOM 1878 N N . ASP B 1 108 ? -11.516 14.758 -5.262 1 98.31 108 ASP B N 1
ATOM 1879 C CA . ASP B 1 108 ? -10.414 15.219 -6.094 1 98.31 108 ASP B CA 1
ATOM 1880 C C . ASP B 1 108 ? -9.07 14.922 -5.43 1 98.31 108 ASP B C 1
ATOM 1882 O O . ASP B 1 108 ? -8.016 15.047 -6.062 1 98.31 108 ASP B O 1
ATOM 1886 N N . ILE B 1 109 ? -9.086 14.469 -4.25 1 98.12 109 ILE B N 1
ATOM 1887 C CA . ILE B 1 109 ? -7.871 14.031 -3.574 1 98.12 109 ILE B CA 1
ATOM 1888 C C . ILE B 1 109 ? -7.188 12.945 -4.395 1 98.12 109 ILE B C 1
ATOM 1890 O O . ILE B 1 109 ? -5.965 12.797 -4.344 1 98.12 109 ILE B O 1
ATOM 1894 N N . GLU B 1 110 ? -7.926 12.266 -5.156 1 97.62 110 GLU B N 1
ATOM 1895 C CA . GLU B 1 110 ? -7.422 11.203 -6.02 1 97.62 110 GLU B CA 1
ATOM 1896 C C . GLU B 1 110 ? -6.336 11.727 -6.957 1 97.62 110 GLU B C 1
ATOM 1898 O O . GLU B 1 110 ? -5.312 11.062 -7.16 1 97.62 110 GLU B O 1
ATOM 1903 N N . VAL B 1 111 ? -6.578 12.883 -7.5 1 97.56 111 VAL B N 1
ATOM 1904 C CA . VAL B 1 111 ? -5.641 13.445 -8.469 1 97.56 111 VAL B CA 1
ATOM 1905 C C . VAL B 1 111 ? -4.301 13.719 -7.785 1 97.56 111 VAL B C 1
ATOM 1907 O O . VAL B 1 111 ? -3.242 13.406 -8.336 1 97.56 111 VAL B O 1
ATOM 1910 N N . TYR B 1 112 ? -4.383 14.273 -6.594 1 97.75 112 TYR B N 1
ATOM 1911 C CA . TYR B 1 112 ? -3.174 14.562 -5.832 1 97.75 112 TYR B CA 1
ATOM 1912 C C . TYR B 1 112 ? -2.445 13.273 -5.457 1 97.75 112 TYR B C 1
ATOM 1914 O O . TYR B 1 112 ? -1.23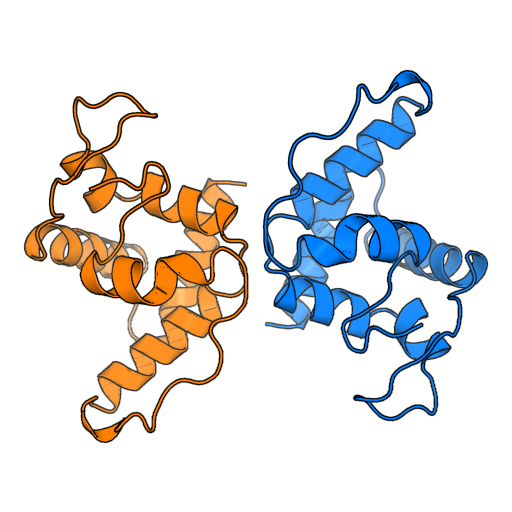5 13.156 -5.668 1 97.75 112 TYR B O 1
ATOM 1922 N N . SER B 1 113 ? -3.133 12.305 -4.871 1 97.19 113 SER B N 1
ATOM 1923 C CA . SER B 1 113 ? -2.531 11.047 -4.43 1 97.19 113 SER B CA 1
ATOM 1924 C C . SER B 1 113 ? -1.853 10.328 -5.586 1 97.19 113 SER B C 1
ATOM 1926 O O . SER B 1 113 ? -0.734 9.828 -5.445 1 97.19 113 SER B O 1
ATOM 1928 N N . LYS B 1 114 ? -2.463 10.312 -6.738 1 96 114 LYS B N 1
ATOM 1929 C CA . LYS B 1 114 ? -1.894 9.648 -7.91 1 96 114 LYS B CA 1
ATOM 1930 C C . LYS B 1 114 ? -0.665 10.398 -8.422 1 96 114 LYS B C 1
ATOM 1932 O O . LYS B 1 114 ? 0.31 9.781 -8.852 1 96 114 LYS B O 1
ATOM 1937 N N . ALA B 1 115 ? -0.764 11.711 -8.344 1 96.81 115 ALA B N 1
ATOM 1938 C CA . ALA B 1 115 ? 0.365 12.516 -8.797 1 96.81 115 ALA B CA 1
ATOM 1939 C C . ALA B 1 115 ? 1.597 12.273 -7.93 1 96.81 115 ALA B C 1
ATOM 1941 O O . ALA B 1 115 ? 2.703 12.109 -8.445 1 96.81 115 ALA B O 1
ATOM 1942 N N . ILE B 1 116 ? 1.426 12.305 -6.664 1 96.88 116 ILE B N 1
ATOM 1943 C CA . ILE B 1 116 ? 2.549 12.094 -5.758 1 96.88 116 ILE B CA 1
ATOM 1944 C C . ILE B 1 116 ? 3.086 10.672 -5.91 1 96.88 116 ILE B C 1
ATOM 1946 O O . ILE B 1 116 ? 4.301 10.453 -5.891 1 96.88 116 ILE B O 1
ATOM 1950 N N . PHE B 1 117 ? 2.227 9.719 -6.066 1 96.44 117 PHE B N 1
ATOM 1951 C CA . PHE B 1 117 ? 2.633 8.328 -6.27 1 96.44 117 PHE B CA 1
ATOM 1952 C C . PHE B 1 117 ? 3.518 8.203 -7.508 1 96.44 117 PHE B C 1
ATOM 1954 O O . PHE B 1 117 ? 4.539 7.516 -7.477 1 96.44 117 PHE B O 1
ATOM 1961 N N . GLU B 1 118 ? 3.115 8.844 -8.555 1 94 118 GLU B N 1
ATOM 1962 C CA . GLU B 1 118 ? 3.881 8.812 -9.797 1 94 118 GLU B CA 1
ATOM 1963 C C . GLU B 1 118 ? 5.242 9.477 -9.625 1 94 118 GLU B C 1
ATOM 1965 O O . GLU B 1 118 ? 6.223 9.07 -10.258 1 94 118 GLU B O 1
ATOM 1970 N N . GLN B 1 119 ? 5.23 10.422 -8.805 1 93.62 119 GLN B N 1
ATOM 1971 C CA . GLN B 1 119 ? 6.473 11.156 -8.578 1 93.62 119 GLN B CA 1
ATOM 1972 C C . GLN B 1 119 ? 7.5 10.289 -7.859 1 93.62 119 GLN B C 1
ATOM 1974 O O . GLN B 1 119 ? 8.703 10.391 -8.117 1 93.62 119 GLN B O 1
ATOM 1979 N N . ILE B 1 120 ? 7.105 9.445 -7.016 1 90.94 120 ILE B N 1
ATOM 1980 C CA . ILE B 1 120 ? 8.039 8.68 -6.199 1 90.94 120 ILE B CA 1
ATOM 1981 C C . ILE B 1 120 ? 8.398 7.379 -6.914 1 90.94 120 ILE B C 1
ATOM 1983 O O . ILE B 1 120 ? 9.383 6.719 -6.559 1 90.94 120 ILE B O 1
ATOM 1987 N N . ASN B 1 121 ? 7.582 6.859 -7.703 1 78.94 121 ASN B N 1
ATOM 1988 C CA . ASN B 1 121 ? 7.812 5.586 -8.375 1 78.94 121 ASN B CA 1
ATOM 1989 C C . ASN B 1 121 ? 8.172 5.777 -9.844 1 78.94 121 ASN B C 1
ATOM 1991 O O . ASN B 1 121 ? 8.977 5.02 -10.398 1 78.94 121 ASN B O 1
#

Secondary structure (DSSP, 8-state):
---TT----HHHHHHHGGGTTS-----S---GGGS-HHHHHHHHHHHHHHTTB-HHHHHHHHHHSHHHHHHTTTS-TT----PPPPHHHHHHHHHHHHHHTT--SGGGHHHHHHHHHHHH-/---TTS---HHHHHHHGGGTTS-----S---GGGS-HHHHHHHHHHHHHHTTB-HHHHHHHHHHSHHHHHHTTTS-TT----PPPPHHHHHHHHHHHHHHTT--SGGGHHHHHHHHHHHH-

pLDDT: mean 90.14, std 10.75, range [36.47, 98.31]

InterPro domains:
  IPR025272 Antitoxin SocA-like, Panacea domain [PF13274] (3-68)

Sequence (242 aa):
MRHVHGPVYRDVYNRYSSYRFDPIESVEAFDESVFTTAEKAILDSVIKNFCCYSGKTLEKFTHLEKPWRHTRDGLPVDAHSNRVIPKELIGKYFVAVKEKFNMLTPGDIEVYSKAIFEQINMRHVHGPVYRDVYNRYSSYRFDPIESVEAFDESVFTTAEKAILDSVIKNFCCYSGKTLEKFTHLEKPWRHTRDGLPVDAHSNRVIPKELIGKYFVAVKEKFNMLTPGDIEVYSKAIFEQIN

Foldseek 3Di:
DFDLQADDDPVVCVVCVVCPPPDDPDDDDDDCVVDDPQRVQLVVLCCVQPVVDDSNLVSQLRCPFPLGCVQCPPPDSNDTDPGDRDPVSVVVRVVVVCVVQVPDGSNSVNVVSVVSSVVVD/DFDLQADDDPVVCVVCVVCPPPDDPDDDDDDCVVDDPQRVQLVVLCCVQPVVDDSNLVSQLRCPFPLGCVQCPPPDSNDGDPGDRDPVSVVVRVVVVCVVQVPDGSNSVNVVSVVSSVVVD